Protein AF-A0A852ZP35-F1 (afdb_monomer_lite)

Organism: NCBI:txid446787

pLDDT: mean 78.54, std 17.65, range [29.44, 96.0]

Radius of gyration: 24.22 Å; chains: 1; bounding box: 65×39×75 Å

Sequence (204 aa):
MERGSLFTHTALSETAERVTEVETFLYGLINVLVADKAIDQGALGQAAAAVRAELDQRGEAMSPGVALRVDTDVPADTFVPVNCAERMHVCRAVCCRLNFALSAAEVESGTLKWDLGRPYQIRQDATGTCVHIDPENHGCSVYADRPGVCRGYSCANDQRIWSDFENMQLNTAWIEENLHGVGPRLAHAAMVRLPDPVVRPDAT

Foldseek 3Di:
DVVVVVVVVVVVVVVVVVVVVVVVVVVVVVVVCVVVVVDDPVVVVVVVVVVVVVCVVVVVPPDLLEDADDDDPDPLPQADDDPCVVLCVQQVPLVQLDKDFAHPVLVVVVPFDAAPLRHRIGDDAQASGRPQQDPPRRDGVCVVSDTPCVSRDDCQPPCLFAPPNVVSHGPVVSCVVPRGRPHRDNPDPPPPPDPDPPPDPDDD

Secondary structure (DSSP, 8-state):
-HHHHHHHHHHHHHHHHHHHHHHHHHHHHHHHHHHTTSS-HHHHHHHHHHHHHHHHHHT---------B------GGG-----HHHHHHHHTTGGGG---BPBHHHHHTSSS-B-SSSTTBBPB-TTS-BTTB-TTT--BTTSTT--HHHHH---TT-TTTEEETTTTEE-HHHHHHH--------S------PPPP--PPP--

Structure (mmCIF, N/CA/C/O backbone):
data_AF-A0A852ZP35-F1
#
_entry.id   AF-A0A852ZP35-F1
#
loop_
_atom_site.group_PDB
_atom_site.id
_atom_site.type_symbol
_atom_site.label_atom_id
_atom_site.label_alt_id
_atom_site.label_comp_id
_atom_site.label_asym_id
_atom_site.label_entity_id
_atom_site.label_seq_id
_atom_site.pdbx_PDB_ins_code
_atom_site.Cartn_x
_atom_site.Cartn_y
_atom_site.Cartn_z
_atom_site.occupancy
_atom_site.B_iso_or_equiv
_atom_site.auth_seq_id
_atom_site.auth_comp_id
_atom_site.auth_asym_id
_atom_site.auth_atom_id
_atom_site.pdbx_PDB_model_num
ATOM 1 N N . MET A 1 1 ? 13.292 -21.870 22.127 1.00 54.56 1 MET A N 1
ATOM 2 C CA . MET A 1 1 ? 12.208 -21.489 21.196 1.00 54.56 1 MET A CA 1
ATOM 3 C C . MET A 1 1 ? 10.851 -21.520 21.901 1.00 54.56 1 MET A C 1
ATOM 5 O O . MET A 1 1 ? 10.255 -20.463 22.035 1.00 54.56 1 MET A O 1
ATOM 9 N N . GLU A 1 2 ? 10.414 -22.655 22.463 1.00 51.78 2 GLU A N 1
ATOM 10 C CA . GLU A 1 2 ? 9.077 -22.807 23.087 1.00 51.78 2 GLU A CA 1
ATOM 11 C C . GLU A 1 2 ? 8.778 -21.836 24.248 1.00 51.78 2 GLU A C 1
ATOM 13 O O . GLU A 1 2 ? 7.729 -21.204 24.264 1.00 51.78 2 GLU A O 1
ATOM 18 N N . ARG A 1 3 ? 9.721 -21.624 25.180 1.00 44.34 3 ARG A N 1
ATOM 19 C CA . ARG A 1 3 ? 9.542 -20.664 26.294 1.00 44.34 3 ARG A CA 1
ATOM 20 C C . ARG A 1 3 ? 9.411 -19.204 25.844 1.00 44.34 3 ARG A C 1
ATOM 22 O O . ARG A 1 3 ? 8.729 -18.429 26.502 1.00 44.34 3 ARG A O 1
ATOM 29 N N . GLY A 1 4 ? 10.060 -18.836 24.738 1.00 40.88 4 GLY A N 1
ATOM 30 C CA . GLY A 1 4 ? 9.966 -17.488 24.170 1.00 40.88 4 GLY A CA 1
ATOM 31 C C . GLY A 1 4 ? 8.605 -17.250 23.520 1.00 40.88 4 GLY A C 1
ATOM 32 O O . GLY A 1 4 ? 7.984 -16.226 23.770 1.00 40.88 4 GLY A O 1
ATOM 33 N N . SER A 1 5 ? 8.107 -18.238 22.769 1.00 61.22 5 SER A N 1
ATOM 34 C CA . SER A 1 5 ? 6.750 -18.210 22.211 1.00 61.22 5 SER A CA 1
ATOM 35 C C . SER A 1 5 ? 5.690 -18.157 23.315 1.00 61.22 5 SER A C 1
ATOM 37 O O . SER A 1 5 ? 4.802 -17.314 23.235 1.00 61.22 5 SER A O 1
ATOM 39 N N . LEU A 1 6 ? 5.825 -18.956 24.383 1.00 59.25 6 LEU A N 1
ATOM 40 C CA . LEU A 1 6 ? 4.915 -18.902 25.534 1.00 59.25 6 LEU A CA 1
ATOM 41 C C . LEU A 1 6 ? 4.875 -17.502 26.163 1.00 59.25 6 LEU A C 1
ATOM 43 O O . LEU A 1 6 ? 3.795 -16.961 26.356 1.00 59.25 6 LEU A O 1
ATOM 47 N N . PHE A 1 7 ? 6.037 -16.891 26.417 1.00 67.81 7 PHE A N 1
ATOM 48 C CA . PHE A 1 7 ? 6.111 -15.532 26.959 1.00 67.81 7 PHE A CA 1
ATOM 49 C C . PHE A 1 7 ? 5.445 -14.497 26.040 1.00 67.81 7 PHE A C 1
ATOM 51 O O . PHE A 1 7 ? 4.649 -13.692 26.512 1.00 67.81 7 PHE A O 1
ATOM 58 N N . THR A 1 8 ? 5.726 -14.526 24.731 1.00 63.94 8 THR A N 1
ATOM 59 C CA . THR A 1 8 ? 5.104 -13.606 23.766 1.00 63.94 8 THR A CA 1
ATOM 60 C C . THR A 1 8 ? 3.590 -13.790 23.704 1.00 63.94 8 THR A C 1
ATOM 62 O O . THR A 1 8 ? 2.872 -12.796 23.693 1.00 63.94 8 THR A O 1
ATOM 65 N N . HIS A 1 9 ? 3.089 -15.029 23.710 1.00 67.81 9 HIS A N 1
ATOM 66 C CA . HIS A 1 9 ? 1.651 -15.290 23.741 1.00 67.81 9 HIS A CA 1
ATOM 67 C C . HIS A 1 9 ? 1.010 -14.785 25.030 1.00 67.81 9 HIS A C 1
ATOM 69 O O . HIS A 1 9 ? 0.011 -14.084 24.948 1.00 67.81 9 HIS A O 1
ATOM 75 N N . THR A 1 10 ? 1.597 -15.063 26.198 1.00 69.25 10 THR A N 1
ATOM 76 C CA . THR A 1 10 ? 1.090 -14.545 27.477 1.00 69.25 10 THR A CA 1
ATOM 77 C C . THR A 1 10 ? 1.066 -13.018 27.486 1.00 69.25 10 THR A C 1
ATOM 79 O O . THR A 1 10 ? 0.033 -12.435 27.790 1.00 69.25 10 THR A O 1
ATOM 82 N N . ALA A 1 11 ? 2.153 -12.362 27.074 1.00 69.31 11 ALA A N 1
ATOM 83 C CA . ALA A 1 11 ? 2.228 -10.903 27.043 1.00 69.31 11 ALA A CA 1
ATOM 84 C C . ALA A 1 11 ? 1.219 -10.277 26.059 1.00 69.31 11 ALA A C 1
ATOM 86 O O . ALA A 1 11 ? 0.618 -9.243 26.358 1.00 69.31 11 ALA A O 1
ATOM 87 N N . LEU A 1 12 ? 1.007 -10.899 24.892 1.00 78.75 12 LEU A N 1
ATOM 88 C CA . LEU A 1 12 ? -0.004 -10.457 23.927 1.00 78.75 12 LEU A CA 1
ATOM 89 C C . LEU A 1 12 ? -1.426 -10.672 24.458 1.00 78.75 12 LEU A C 1
ATOM 91 O O . LEU A 1 12 ? -2.253 -9.780 24.297 1.00 78.75 12 LEU A O 1
ATOM 95 N N . SER A 1 13 ? -1.698 -11.802 25.117 1.00 74.25 13 SER A N 1
ATOM 96 C CA . SER A 1 13 ? -2.991 -12.082 25.750 1.00 74.25 13 SER A CA 1
ATOM 97 C C . SER A 1 13 ? -3.305 -11.082 26.863 1.00 74.25 13 SER A C 1
ATOM 99 O O . SER A 1 13 ? -4.376 -10.488 26.849 1.00 74.25 13 SER A O 1
ATOM 101 N N . GLU A 1 14 ? -2.358 -10.810 27.765 1.00 79.69 14 GLU A N 1
ATOM 102 C CA . GLU A 1 14 ? -2.525 -9.800 28.821 1.00 79.69 14 GLU A CA 1
ATOM 103 C C . GLU A 1 14 ? -2.751 -8.398 28.236 1.00 79.69 14 GLU A C 1
ATOM 105 O O . GLU A 1 14 ? -3.563 -7.619 28.732 1.00 79.69 14 GLU A O 1
ATOM 110 N N . THR A 1 15 ? -2.050 -8.062 27.149 1.00 82.62 15 THR A N 1
ATOM 111 C CA . THR A 1 15 ? -2.259 -6.787 26.449 1.00 82.62 15 THR A CA 1
ATOM 112 C C . THR A 1 15 ? -3.658 -6.723 25.836 1.00 82.62 15 THR A C 1
ATOM 114 O O . THR A 1 15 ? -4.334 -5.707 25.981 1.00 82.62 15 THR A O 1
ATOM 117 N N . ALA A 1 16 ? -4.117 -7.799 25.194 1.00 80.38 16 ALA A N 1
ATOM 118 C CA . ALA A 1 16 ? -5.452 -7.882 24.607 1.00 80.38 16 ALA A CA 1
ATOM 119 C C . ALA A 1 16 ? -6.562 -7.772 25.667 1.00 80.38 16 ALA A C 1
ATOM 121 O O . ALA A 1 16 ? -7.547 -7.065 25.447 1.00 80.38 16 ALA A O 1
ATOM 122 N N . GLU A 1 17 ? -6.387 -8.400 26.833 1.00 82.62 17 GLU A N 1
ATOM 123 C CA . GLU A 1 17 ? -7.306 -8.273 27.971 1.00 82.62 17 GLU A CA 1
ATOM 124 C C . GLU A 1 17 ? -7.394 -6.823 28.458 1.00 82.62 17 GLU A C 1
ATOM 126 O O . GLU A 1 17 ? -8.492 -6.277 28.573 1.00 82.62 17 GLU A O 1
ATOM 131 N N . ARG A 1 18 ? -6.250 -6.155 28.654 1.00 85.81 18 ARG A N 1
ATOM 132 C CA . ARG A 1 18 ? -6.214 -4.747 29.090 1.00 85.81 18 ARG A CA 1
ATOM 133 C C . ARG A 1 18 ? -6.841 -3.803 28.064 1.00 85.81 18 ARG A C 1
ATOM 135 O O . ARG A 1 18 ? -7.533 -2.866 28.450 1.00 85.81 18 ARG A O 1
ATOM 142 N N . VAL A 1 19 ? -6.626 -4.039 26.768 1.00 86.62 19 VAL A N 1
ATOM 143 C CA . VAL A 1 19 ? -7.274 -3.259 25.698 1.00 86.62 19 VAL A CA 1
ATOM 144 C C . VAL A 1 19 ? -8.789 -3.460 25.730 1.00 86.62 19 VAL A C 1
ATOM 146 O O . VAL A 1 19 ? -9.524 -2.477 25.712 1.00 86.62 19 VAL A O 1
ATOM 149 N N . THR A 1 20 ? -9.254 -4.704 25.870 1.00 84.44 20 THR A N 1
ATOM 150 C CA . THR A 1 20 ? -10.690 -5.026 25.953 1.00 84.44 20 THR A CA 1
ATOM 151 C C . THR A 1 20 ? -11.348 -4.360 27.164 1.00 84.44 20 THR A C 1
ATOM 153 O O . THR A 1 20 ? -12.458 -3.832 27.067 1.00 84.44 20 THR A O 1
ATOM 156 N N . GLU A 1 21 ? -10.668 -4.351 28.312 1.00 91.50 21 GLU A N 1
ATOM 157 C CA . GLU A 1 21 ? -11.148 -3.684 29.522 1.00 91.50 21 GLU A CA 1
ATOM 158 C C . GLU A 1 21 ? -11.285 -2.169 29.303 1.00 91.50 21 GLU A C 1
ATOM 160 O O . GLU A 1 21 ? -12.336 -1.593 29.594 1.00 91.50 21 GLU A O 1
ATOM 165 N N . VAL A 1 22 ? -10.269 -1.528 28.714 1.00 92.50 22 VAL A N 1
ATOM 166 C CA . VAL A 1 22 ? -10.301 -0.095 28.380 1.00 92.50 22 VAL A CA 1
ATOM 167 C C . VAL A 1 22 ? -11.423 0.227 27.395 1.00 92.50 22 VAL A C 1
ATOM 169 O O . VAL A 1 22 ? -12.158 1.190 27.614 1.00 92.50 22 VAL A O 1
ATOM 172 N N . GLU A 1 23 ? -11.595 -0.572 26.341 1.00 91.00 23 GLU A N 1
ATOM 173 C CA . GLU A 1 23 ? -12.692 -0.406 25.383 1.00 91.00 23 GLU A CA 1
ATOM 174 C C . GLU A 1 23 ? -14.051 -0.526 26.074 1.00 91.00 23 GLU A C 1
ATOM 176 O O . GLU A 1 23 ? -14.921 0.323 25.879 1.00 91.00 23 GLU A O 1
ATOM 181 N N . THR A 1 24 ? -14.220 -1.524 26.944 1.00 91.12 24 THR A N 1
ATOM 182 C CA . THR A 1 24 ? -15.460 -1.735 27.704 1.00 91.12 24 THR A CA 1
ATOM 183 C C . THR A 1 24 ? -15.789 -0.528 28.581 1.00 91.12 24 THR A C 1
ATOM 185 O O . THR A 1 24 ? -16.917 -0.030 28.544 1.00 91.12 24 THR A O 1
ATOM 188 N N . PHE A 1 25 ? -14.814 -0.014 29.340 1.00 93.56 25 PHE A N 1
ATOM 189 C CA . PHE A 1 25 ? -15.009 1.179 30.165 1.00 93.56 25 PHE A CA 1
ATOM 190 C C . PHE A 1 25 ? -15.301 2.423 29.324 1.00 93.56 25 PHE A C 1
ATOM 192 O O . PHE A 1 25 ? -16.184 3.204 29.680 1.00 93.56 25 PHE A O 1
ATOM 199 N N . LEU A 1 26 ? -14.604 2.600 28.200 1.00 90.75 26 LEU A N 1
ATOM 200 C CA . LEU A 1 26 ? -14.808 3.731 27.301 1.00 90.75 26 LEU A CA 1
ATOM 201 C C . LEU A 1 26 ? -16.209 3.706 26.678 1.00 90.75 26 LEU A C 1
ATOM 203 O O . LEU A 1 26 ? -16.911 4.714 26.725 1.00 90.75 26 LEU A O 1
ATOM 207 N N . TYR A 1 27 ? -16.652 2.562 26.151 1.00 89.44 27 TYR A N 1
ATOM 208 C CA . TYR A 1 27 ? -18.005 2.411 25.613 1.00 89.44 27 TYR A CA 1
ATOM 209 C C . TYR A 1 27 ? -19.072 2.581 26.695 1.00 89.44 27 TYR A C 1
ATOM 211 O O . TYR A 1 27 ? -20.079 3.247 26.456 1.00 89.44 27 TYR A O 1
ATOM 219 N N . GLY A 1 28 ? -18.846 2.043 27.897 1.00 91.94 28 GLY A N 1
ATOM 220 C CA . GLY A 1 28 ? -19.720 2.262 29.048 1.00 91.94 28 GLY A CA 1
ATOM 221 C C . GLY A 1 28 ? -19.872 3.748 29.383 1.00 91.94 28 GLY A C 1
ATOM 222 O O . GLY A 1 28 ? -20.994 4.239 29.502 1.00 91.94 28 GLY A O 1
ATOM 223 N N . LEU A 1 29 ? -18.759 4.483 29.459 1.00 93.06 29 LEU A N 1
ATOM 224 C CA . LEU A 1 29 ? -18.752 5.925 29.709 1.00 93.06 29 LEU A CA 1
ATOM 225 C C . LEU A 1 29 ? -19.474 6.704 28.603 1.00 93.06 29 LEU A C 1
ATOM 227 O O . LEU A 1 29 ? -20.316 7.547 28.906 1.00 93.06 29 LEU A O 1
ATOM 231 N N . ILE A 1 30 ? -19.182 6.412 27.331 1.00 89.88 30 ILE A N 1
ATOM 232 C CA . ILE A 1 30 ? -19.851 7.047 26.185 1.00 89.88 30 ILE A CA 1
ATOM 233 C C . ILE A 1 30 ? -21.363 6.829 26.272 1.00 89.88 30 ILE A C 1
ATOM 235 O O . ILE A 1 30 ? -22.123 7.783 26.125 1.00 89.88 30 ILE A O 1
ATOM 239 N N . ASN A 1 31 ? -21.803 5.603 26.563 1.00 90.12 31 ASN A N 1
ATOM 240 C CA . ASN A 1 31 ? -23.223 5.279 26.675 1.00 90.12 31 ASN A CA 1
ATOM 241 C C . ASN A 1 31 ? -23.911 6.070 27.794 1.00 90.12 31 ASN A C 1
ATOM 243 O O . ASN A 1 31 ? -25.005 6.583 27.574 1.00 90.12 31 ASN A O 1
ATOM 247 N N . VAL A 1 32 ? -23.272 6.213 28.962 1.00 94.50 32 VAL A N 1
ATOM 248 C CA . VAL A 1 32 ? -23.800 7.032 30.069 1.00 94.50 32 VAL A CA 1
ATOM 249 C C . VAL A 1 32 ? -23.908 8.502 29.654 1.00 94.50 32 VAL A C 1
ATOM 251 O O . VAL A 1 32 ? -24.967 9.103 29.799 1.00 94.50 32 VAL A O 1
ATOM 254 N N . LEU A 1 33 ? -22.853 9.070 29.066 1.00 92.69 33 LEU A N 1
ATOM 255 C CA . LEU A 1 33 ? -22.832 10.480 28.661 1.00 92.69 33 LEU A CA 1
ATOM 256 C C . LEU A 1 33 ? -23.840 10.805 27.548 1.00 92.69 33 LEU A C 1
ATOM 258 O O . LEU A 1 33 ? -24.427 11.888 27.545 1.00 92.69 33 LEU A O 1
ATOM 262 N N . VAL A 1 34 ? -24.051 9.882 26.607 1.00 88.06 34 VAL A N 1
ATOM 263 C CA . VAL A 1 34 ? -25.068 10.024 25.554 1.00 88.06 34 VAL A CA 1
ATOM 264 C C . VAL A 1 34 ? -26.474 9.891 26.142 1.00 88.06 34 VAL A C 1
ATOM 266 O O . VAL A 1 34 ? -27.346 10.698 25.816 1.00 88.06 34 VAL A O 1
ATOM 269 N N . ALA A 1 35 ? -26.706 8.916 27.029 1.00 90.94 35 ALA A N 1
ATOM 270 C CA . ALA A 1 35 ? -28.001 8.727 27.687 1.00 90.94 35 ALA A CA 1
ATOM 271 C C . ALA A 1 35 ? -28.406 9.955 28.521 1.00 90.94 35 ALA A C 1
ATOM 273 O O . ALA A 1 35 ? -29.555 10.397 28.449 1.00 90.94 35 ALA A O 1
ATOM 274 N N . ASP A 1 36 ? -27.441 10.563 29.213 1.00 94.88 36 ASP A N 1
ATOM 275 C CA . ASP A 1 36 ? -27.618 11.797 29.984 1.00 94.88 36 ASP A CA 1
ATOM 276 C C . ASP A 1 36 ? -27.674 13.060 29.105 1.00 94.88 36 ASP A C 1
ATOM 278 O O . ASP A 1 36 ? -27.827 14.172 29.615 1.00 94.88 36 ASP A O 1
ATOM 282 N N . LYS A 1 37 ? -27.576 12.913 27.774 1.00 91.50 37 LYS A N 1
ATOM 283 C CA . LYS A 1 37 ? -27.538 14.007 26.785 1.00 91.50 37 LYS A CA 1
ATOM 284 C C . LYS A 1 37 ? -26.420 15.025 27.040 1.00 91.50 37 LYS A C 1
ATOM 286 O O . LYS A 1 37 ? -26.508 16.166 26.586 1.00 91.50 37 LYS A O 1
ATOM 291 N N . ALA A 1 38 ? -25.372 14.621 27.754 1.00 91.69 38 ALA A N 1
ATOM 292 C CA . ALA A 1 38 ? -24.197 15.445 28.006 1.00 91.69 38 ALA A CA 1
ATOM 293 C C . ALA A 1 38 ? -23.329 15.589 26.745 1.00 91.69 38 ALA A C 1
ATOM 295 O O . ALA A 1 38 ? -22.653 16.603 26.579 1.00 91.69 38 ALA A O 1
ATOM 296 N N . ILE A 1 39 ? -23.364 14.590 25.854 1.00 90.38 39 ILE A N 1
ATOM 297 C CA . ILE A 1 39 ? -22.673 14.601 24.559 1.00 90.38 39 ILE A CA 1
ATOM 298 C C . ILE A 1 39 ? -23.583 14.088 23.436 1.00 90.38 39 ILE A C 1
ATOM 300 O O . ILE A 1 39 ? -24.449 13.243 23.660 1.00 90.38 39 ILE A O 1
ATOM 304 N N . ASP A 1 40 ? -23.349 14.575 22.217 1.00 90.62 40 ASP A N 1
ATOM 305 C CA . ASP A 1 40 ? -23.962 14.046 20.996 1.00 90.62 40 ASP A CA 1
ATOM 306 C C . ASP A 1 40 ? -23.060 12.983 20.349 1.00 90.62 40 ASP A C 1
ATOM 308 O O . ASP A 1 40 ? -21.845 13.164 20.225 1.00 90.62 40 ASP A O 1
ATOM 312 N N . GLN A 1 41 ? -23.658 11.874 19.908 1.00 80.25 41 GLN A N 1
ATOM 313 C CA . GLN A 1 41 ? -22.925 10.746 19.326 1.00 80.25 41 GLN A CA 1
ATOM 314 C C . GLN A 1 41 ? -22.265 11.109 17.985 1.00 80.25 41 GLN A C 1
ATOM 316 O O . GLN A 1 41 ? -21.144 10.674 17.710 1.00 80.25 41 GLN A O 1
ATOM 321 N N . GLY A 1 42 ? -22.934 11.914 17.154 1.00 80.88 42 GLY A N 1
ATOM 322 C CA . GLY A 1 42 ? -22.395 12.370 15.874 1.00 80.88 42 GLY A CA 1
ATOM 323 C C . GLY A 1 42 ? -21.203 13.308 16.060 1.00 80.88 42 GLY A C 1
ATOM 324 O O . GLY A 1 42 ? -20.167 13.131 15.417 1.00 80.88 42 GLY A O 1
ATOM 325 N N . ALA A 1 43 ? -21.320 14.258 16.990 1.00 82.56 43 ALA A N 1
ATOM 326 C CA . ALA A 1 43 ? -20.246 15.175 17.360 1.00 82.56 43 ALA A CA 1
ATOM 327 C C . ALA A 1 43 ? -19.020 14.437 17.925 1.00 82.56 43 ALA A C 1
ATOM 329 O O . ALA A 1 43 ? -17.891 14.742 17.538 1.00 82.56 43 ALA A O 1
ATOM 330 N N . LEU A 1 44 ? -19.227 13.422 18.774 1.00 84.81 44 LEU A N 1
ATOM 331 C CA . LEU A 1 44 ? -18.147 12.571 19.283 1.00 84.81 44 LEU A CA 1
ATOM 332 C C . LEU A 1 44 ? -17.418 11.836 18.146 1.00 84.81 44 LEU A C 1
ATOM 334 O O . LEU A 1 44 ? -16.187 11.806 18.122 1.00 84.81 44 LEU A O 1
ATOM 338 N N . GLY A 1 45 ? -18.161 11.282 17.183 1.00 80.62 45 GLY A N 1
ATOM 339 C CA . GLY A 1 45 ? -17.580 10.614 16.016 1.00 80.62 45 GLY A CA 1
ATOM 340 C C . GLY A 1 45 ? -16.720 11.549 15.159 1.00 80.62 45 GLY A C 1
ATOM 341 O O . GLY A 1 45 ? -15.619 11.179 14.750 1.00 80.62 45 GLY A O 1
ATOM 342 N N . GLN A 1 46 ? -17.181 12.782 14.934 1.00 82.69 46 GLN A N 1
ATOM 343 C CA . GLN A 1 46 ? -16.420 13.796 14.194 1.00 82.69 46 GLN A CA 1
ATOM 344 C C . GLN A 1 46 ? -15.150 14.221 14.940 1.00 82.69 46 GLN A C 1
ATOM 346 O O . GLN A 1 46 ? -14.084 14.308 14.332 1.00 82.69 46 GLN A O 1
ATOM 351 N N . ALA A 1 47 ? -15.241 14.430 16.256 1.00 84.38 47 ALA A N 1
ATOM 352 C CA . ALA A 1 47 ? -14.088 14.761 17.089 1.00 84.38 47 ALA A CA 1
ATOM 353 C C . ALA A 1 47 ? -13.035 13.640 17.070 1.00 84.38 47 ALA A C 1
ATOM 355 O O . ALA A 1 47 ? -11.851 13.910 16.883 1.00 84.38 47 ALA A O 1
ATOM 356 N N . ALA A 1 48 ? -13.458 12.376 17.175 1.00 83.12 48 ALA A N 1
ATOM 357 C CA . ALA A 1 48 ? -12.556 11.229 17.089 1.00 83.12 48 ALA A CA 1
ATOM 358 C C . ALA A 1 48 ? -11.858 11.129 15.719 1.00 83.12 48 ALA A C 1
ATOM 360 O O . ALA A 1 48 ? -10.662 10.844 15.655 1.00 83.12 48 ALA A O 1
ATOM 361 N N . ALA A 1 49 ? -12.578 11.397 14.623 1.00 77.81 49 ALA A N 1
ATOM 362 C CA . ALA A 1 49 ? -11.999 11.420 13.279 1.00 77.81 49 ALA A CA 1
ATOM 363 C C . ALA A 1 49 ? -10.968 12.551 13.107 1.00 77.81 49 ALA A C 1
ATOM 365 O O . ALA A 1 49 ? -9.906 12.326 12.527 1.00 77.81 49 ALA A O 1
ATOM 366 N N . ALA A 1 50 ? -11.249 13.741 13.649 1.00 83.19 50 ALA A N 1
ATOM 367 C CA . ALA A 1 50 ? -10.327 14.874 13.614 1.00 83.19 50 ALA A CA 1
ATOM 368 C C . ALA A 1 50 ? -9.042 14.598 14.411 1.00 83.19 50 ALA A C 1
ATOM 370 O O . ALA A 1 50 ? -7.949 14.802 13.889 1.00 83.19 50 ALA A O 1
ATOM 371 N N . VAL A 1 51 ? -9.166 14.057 15.629 1.00 82.62 51 VAL A N 1
ATOM 372 C CA . VAL A 1 51 ? -8.012 13.661 16.455 1.00 82.62 51 VAL A CA 1
ATOM 373 C C . VAL A 1 51 ? -7.180 12.590 15.754 1.00 82.62 51 VAL A C 1
ATOM 375 O O . VAL A 1 51 ? -5.956 12.672 15.750 1.00 82.62 51 VAL A O 1
ATOM 378 N N . ARG A 1 52 ? -7.817 11.605 15.108 1.00 74.25 52 ARG A N 1
ATOM 379 C CA . ARG A 1 52 ? -7.094 10.593 14.325 1.00 74.25 52 ARG A CA 1
ATOM 380 C C . ARG A 1 52 ? -6.282 11.228 13.196 1.00 74.25 52 ARG A C 1
ATOM 382 O O . ARG A 1 52 ? -5.097 10.944 13.086 1.00 74.25 52 ARG A O 1
ATOM 389 N N . ALA A 1 53 ? -6.887 12.125 12.420 1.00 73.44 53 ALA A N 1
ATOM 390 C CA . ALA A 1 53 ? -6.188 12.827 11.347 1.00 73.44 53 ALA A CA 1
ATOM 391 C C . ALA A 1 53 ? -5.019 13.689 11.866 1.00 73.44 53 ALA A C 1
ATOM 393 O O . ALA A 1 53 ? -3.982 13.766 11.214 1.00 73.44 53 ALA A O 1
ATOM 394 N N . GLU A 1 54 ? -5.158 14.316 13.038 1.00 77.06 54 GLU A N 1
ATOM 395 C CA . GLU A 1 54 ? -4.088 15.084 13.690 1.00 77.06 54 GLU A CA 1
ATOM 396 C C . GLU A 1 54 ? -2.923 14.187 14.135 1.00 77.06 54 GLU A C 1
ATOM 398 O O . GLU A 1 54 ? -1.763 14.509 13.874 1.00 77.06 54 GLU A O 1
ATOM 403 N N . LEU A 1 55 ? -3.221 13.043 14.758 1.00 71.94 55 LEU A N 1
ATOM 404 C CA . LEU A 1 55 ? -2.214 12.054 15.154 1.00 71.94 55 LEU A CA 1
ATOM 405 C C . LEU A 1 55 ? -1.487 11.466 13.937 1.00 71.94 55 LEU A C 1
ATOM 407 O O . LEU A 1 55 ? -0.267 11.300 13.979 1.00 71.94 55 LEU A O 1
ATOM 411 N N . ASP A 1 56 ? -2.209 11.206 12.844 1.00 67.44 56 ASP A N 1
ATOM 412 C CA . ASP A 1 56 ? -1.629 10.757 11.576 1.00 67.44 56 ASP A CA 1
ATOM 413 C C . ASP A 1 56 ? -0.697 11.828 10.982 1.00 67.44 56 ASP A C 1
ATOM 415 O O . ASP A 1 56 ? 0.430 11.522 10.592 1.00 67.44 56 ASP A O 1
ATOM 419 N N . GLN A 1 57 ? -1.116 13.100 10.968 1.00 69.19 57 GLN A N 1
ATOM 420 C CA . GLN A 1 57 ? -0.297 14.221 10.479 1.00 69.19 57 GLN A CA 1
ATOM 421 C C . GLN A 1 57 ? 0.975 14.435 11.305 1.00 69.19 57 GLN A C 1
ATOM 423 O O . GLN A 1 57 ? 2.010 14.809 10.753 1.00 69.19 57 GLN A O 1
ATOM 428 N N . ARG A 1 58 ? 0.915 14.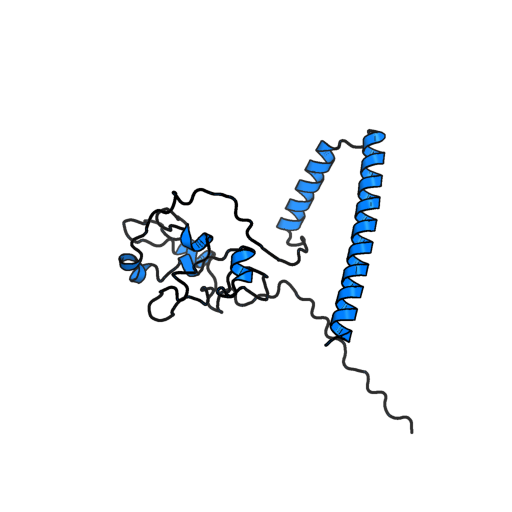196 12.619 1.00 71.50 58 ARG A N 1
ATOM 429 C CA . ARG A 1 58 ? 2.078 14.282 13.517 1.00 71.50 58 ARG A CA 1
ATOM 430 C C . ARG A 1 58 ? 2.966 13.038 13.485 1.00 71.50 58 ARG A C 1
ATOM 432 O O . ARG A 1 58 ? 4.046 13.058 14.066 1.00 71.50 58 ARG A O 1
ATOM 439 N N . GLY A 1 59 ? 2.535 11.964 12.818 1.00 60.12 59 GLY A N 1
ATOM 440 C CA . GLY A 1 59 ? 3.219 10.670 12.858 1.00 60.12 59 GLY A CA 1
ATOM 441 C C . GLY A 1 59 ? 3.185 10.010 14.243 1.00 60.12 59 GLY A C 1
ATOM 442 O O . GLY A 1 59 ? 3.984 9.119 14.518 1.00 60.12 59 GLY A O 1
ATOM 443 N N . GLU A 1 60 ? 2.278 10.452 15.115 1.00 64.19 60 GLU A N 1
ATOM 444 C CA . GLU A 1 60 ? 2.082 9.946 16.479 1.00 64.19 60 GLU A CA 1
ATOM 445 C C . GLU A 1 60 ? 1.072 8.794 16.528 1.00 64.19 60 GLU A C 1
ATOM 447 O O . GLU A 1 60 ? 0.923 8.130 17.555 1.00 64.19 60 GLU A O 1
ATOM 452 N N . ALA A 1 61 ? 0.398 8.514 15.410 1.00 59.22 61 ALA A N 1
ATOM 453 C CA . ALA A 1 61 ? -0.372 7.296 15.231 1.00 59.22 61 ALA A CA 1
ATOM 454 C C . ALA A 1 61 ? 0.567 6.076 15.257 1.00 59.22 61 ALA A C 1
ATOM 456 O O . ALA A 1 61 ? 1.072 5.608 14.234 1.00 59.22 61 ALA A O 1
ATOM 457 N N . MET A 1 62 ? 0.809 5.547 16.457 1.00 51.28 62 MET A N 1
ATOM 458 C CA . MET A 1 62 ? 1.521 4.291 16.663 1.00 51.28 62 MET A CA 1
ATOM 459 C C . MET A 1 62 ? 0.642 3.123 16.212 1.00 51.28 62 MET A C 1
ATOM 461 O O . MET A 1 62 ? -0.022 2.461 17.003 1.00 51.28 62 MET A O 1
ATOM 465 N N . SER A 1 63 ? 0.639 2.870 14.910 1.00 60.31 63 SER A N 1
ATOM 466 C CA . SER A 1 63 ? 0.217 1.596 14.344 1.00 60.31 63 SER A CA 1
ATOM 467 C C . SER A 1 63 ? 1.440 0.680 14.225 1.00 60.31 63 SER A C 1
ATOM 469 O O . SER A 1 63 ? 2.541 1.177 13.973 1.00 60.31 63 SER A O 1
ATOM 471 N N . PRO A 1 64 ? 1.284 -0.655 14.304 1.00 60.19 64 PRO A N 1
ATOM 472 C CA . PRO A 1 64 ? 2.329 -1.613 13.932 1.00 60.19 64 PRO A CA 1
ATOM 473 C C . PRO A 1 64 ? 2.888 -1.440 12.502 1.00 60.19 64 PRO A C 1
ATOM 475 O O . PRO A 1 64 ? 3.754 -2.206 12.090 1.00 60.19 64 PRO A O 1
ATOM 478 N N . GLY A 1 65 ? 2.373 -0.484 11.714 1.00 64.12 65 GLY A N 1
ATOM 479 C CA . GLY A 1 65 ? 2.816 -0.203 10.348 1.00 64.12 65 GLY A CA 1
ATOM 480 C C . GLY A 1 65 ? 2.425 -1.302 9.362 1.00 64.12 65 GLY A C 1
ATOM 481 O O . GLY A 1 65 ? 2.925 -1.333 8.240 1.00 64.12 65 GLY A O 1
ATOM 482 N N . VAL A 1 66 ? 1.548 -2.213 9.792 1.00 72.00 66 VAL A N 1
ATOM 483 C CA . VAL A 1 66 ? 1.043 -3.326 8.996 1.00 72.00 66 VAL A CA 1
ATOM 484 C C . VAL A 1 66 ? 0.070 -2.769 7.965 1.00 72.00 66 VAL A C 1
ATOM 486 O O . VAL A 1 66 ? -0.941 -2.165 8.323 1.00 72.00 66 VAL A O 1
ATOM 489 N N . ALA A 1 67 ? 0.368 -2.987 6.687 1.00 76.12 67 ALA A N 1
ATOM 490 C CA . ALA A 1 67 ? -0.475 -2.553 5.584 1.00 76.12 67 ALA A CA 1
ATOM 491 C C . ALA A 1 67 ? -0.862 -3.772 4.750 1.00 76.12 67 ALA A C 1
ATOM 493 O O . ALA A 1 67 ? -0.044 -4.284 3.993 1.00 76.12 67 ALA A O 1
ATOM 494 N N . LEU A 1 68 ? -2.104 -4.232 4.889 1.00 78.81 68 LEU A N 1
ATOM 495 C CA . LEU A 1 68 ? -2.651 -5.313 4.077 1.00 78.81 68 LEU A CA 1
ATOM 496 C C . LEU A 1 68 ? -3.688 -4.737 3.115 1.00 78.81 68 LEU A C 1
ATOM 498 O O . LEU A 1 68 ? -4.598 -4.016 3.527 1.00 78.81 68 LEU A O 1
ATOM 502 N N . ARG A 1 69 ? -3.543 -5.042 1.827 1.00 85.00 69 ARG A N 1
ATOM 503 C CA . ARG A 1 69 ? -4.518 -4.661 0.810 1.00 85.00 69 ARG A CA 1
ATOM 504 C C . ARG A 1 69 ? -5.759 -5.536 0.963 1.00 85.00 69 ARG A C 1
ATOM 506 O O . ARG A 1 69 ? -5.656 -6.760 1.019 1.00 85.00 69 ARG A O 1
ATOM 513 N N . VAL A 1 70 ? -6.919 -4.893 1.030 1.00 80.38 70 VAL A N 1
ATOM 514 C CA . VAL A 1 70 ? -8.214 -5.570 0.954 1.00 80.38 70 VAL A CA 1
ATOM 515 C C . VAL A 1 70 ? -8.700 -5.441 -0.477 1.00 80.38 70 VAL A C 1
ATOM 517 O O . VAL A 1 70 ? -8.943 -4.335 -0.961 1.00 80.38 70 VAL A O 1
ATOM 520 N N . ASP A 1 71 ? -8.792 -6.575 -1.152 1.00 74.25 71 ASP A N 1
ATOM 521 C CA . ASP A 1 71 ? -9.246 -6.636 -2.532 1.00 74.25 71 ASP A CA 1
ATOM 522 C C . ASP A 1 71 ? -10.767 -6.544 -2.509 1.00 74.25 71 ASP A C 1
ATOM 524 O O . ASP A 1 71 ? -11.445 -7.380 -1.916 1.00 74.25 71 ASP A O 1
ATOM 528 N N . THR A 1 72 ? -11.306 -5.491 -3.109 1.00 64.00 72 THR A N 1
ATOM 529 C CA . THR A 1 72 ? -12.721 -5.442 -3.464 1.00 64.00 72 THR A CA 1
ATOM 530 C C . THR A 1 72 ? -12.900 -6.117 -4.821 1.00 64.00 72 THR A C 1
ATOM 532 O O . THR A 1 72 ? -11.970 -6.115 -5.631 1.00 64.00 72 THR A O 1
ATOM 535 N N . ASP A 1 73 ? -14.082 -6.683 -5.083 1.00 57.06 73 ASP A N 1
ATOM 536 C CA . ASP A 1 73 ? -14.454 -7.248 -6.389 1.00 57.06 73 ASP A CA 1
ATOM 537 C C . ASP A 1 73 ? -14.558 -6.129 -7.446 1.00 57.06 73 ASP A C 1
ATOM 539 O O . ASP A 1 73 ? -15.639 -5.730 -7.880 1.00 57.06 73 ASP A O 1
ATOM 543 N N . VAL A 1 74 ? -13.422 -5.547 -7.826 1.00 51.62 74 VAL A N 1
ATOM 544 C CA . VAL A 1 74 ? -13.319 -4.602 -8.933 1.00 51.62 74 VAL A CA 1
ATOM 545 C C . VAL A 1 74 ? -13.269 -5.425 -10.221 1.00 51.62 74 VAL A C 1
ATOM 547 O O . VAL A 1 74 ? -12.417 -6.310 -10.333 1.00 51.62 74 VAL A O 1
ATOM 550 N N . PRO A 1 75 ? -14.149 -5.161 -11.205 1.00 50.91 75 PRO A N 1
ATOM 551 C CA . PRO A 1 75 ? -14.137 -5.882 -12.471 1.00 50.91 75 PRO A CA 1
ATOM 552 C C . PRO A 1 75 ? -12.759 -5.820 -13.138 1.00 50.91 75 PRO A C 1
ATOM 554 O O . PRO A 1 75 ? -12.169 -4.746 -13.263 1.00 50.91 75 PRO A O 1
ATOM 557 N N . ALA A 1 76 ? -12.275 -6.970 -13.614 1.00 53.44 76 ALA A N 1
ATOM 558 C CA . ALA A 1 76 ? -10.979 -7.133 -14.280 1.00 53.44 76 ALA A CA 1
ATOM 559 C C . ALA A 1 76 ? -10.849 -6.380 -15.629 1.00 53.44 76 ALA A C 1
ATOM 561 O O . ALA A 1 76 ? -9.782 -6.390 -16.241 1.00 53.44 76 ALA A O 1
ATOM 562 N N . ASP A 1 77 ? -11.915 -5.713 -16.079 1.00 51.69 77 ASP A N 1
ATOM 563 C CA . ASP A 1 77 ? -12.076 -5.157 -17.429 1.00 51.69 77 ASP A CA 1
ATOM 564 C C . ASP A 1 77 ? -11.437 -3.776 -17.656 1.00 51.69 77 ASP A C 1
ATOM 566 O O . ASP A 1 77 ? -11.549 -3.218 -18.745 1.00 51.69 77 ASP A O 1
ATOM 570 N N . THR A 1 78 ? -10.747 -3.192 -16.673 1.00 58.66 78 THR A N 1
ATOM 571 C CA . THR A 1 78 ? -10.119 -1.863 -16.826 1.00 58.66 78 THR A CA 1
ATOM 572 C C . THR A 1 78 ? -8.631 -1.894 -17.177 1.00 58.66 78 THR A C 1
ATOM 574 O O . THR A 1 78 ? -8.014 -0.833 -17.296 1.00 58.66 78 THR A O 1
ATOM 577 N N . PHE A 1 79 ? -8.031 -3.072 -17.385 1.00 69.62 79 PHE A N 1
ATOM 578 C CA . PHE A 1 79 ? -6.629 -3.139 -17.796 1.00 69.62 79 PHE A CA 1
ATOM 579 C C . PHE A 1 79 ? -6.447 -2.607 -19.223 1.00 69.62 79 PHE A C 1
ATOM 581 O O . PHE A 1 79 ? -6.893 -3.217 -20.194 1.00 69.62 79 PHE A O 1
ATOM 588 N N . VAL A 1 80 ? -5.731 -1.488 -19.347 1.00 76.44 80 VAL A N 1
ATOM 589 C CA . VAL A 1 80 ? -5.279 -0.943 -20.631 1.00 76.44 80 VAL A CA 1
ATOM 590 C C . VAL A 1 80 ? -3.831 -1.385 -20.863 1.00 76.44 80 VAL A C 1
ATOM 592 O O . VAL A 1 80 ? -2.940 -0.900 -20.151 1.00 76.44 80 VAL A O 1
ATOM 595 N N . PRO A 1 81 ? -3.567 -2.281 -21.835 1.00 79.38 81 PRO A N 1
ATOM 596 C CA . PRO A 1 81 ? -2.218 -2.737 -22.131 1.00 79.38 81 PRO A CA 1
ATOM 597 C C . PRO A 1 81 ? -1.308 -1.570 -22.512 1.00 79.38 81 PRO A C 1
ATOM 599 O O . PRO A 1 81 ? -1.641 -0.758 -23.371 1.00 79.38 81 PRO A O 1
ATOM 602 N N . VAL A 1 82 ? -0.131 -1.518 -21.893 1.00 86.06 82 VAL A N 1
ATOM 603 C CA . VAL A 1 82 ? 0.943 -0.592 -22.263 1.00 86.06 82 VAL A CA 1
ATOM 604 C C . VAL A 1 82 ? 1.962 -1.347 -23.109 1.00 86.06 82 VAL A C 1
ATOM 606 O O . VAL A 1 82 ? 2.351 -2.467 -22.773 1.00 86.06 82 VAL A O 1
ATOM 609 N N . ASN A 1 83 ? 2.455 -0.726 -24.177 1.00 88.81 83 ASN A N 1
ATOM 610 C CA . ASN A 1 83 ? 3.583 -1.210 -24.977 1.00 88.81 83 ASN A CA 1
ATOM 611 C C . ASN A 1 83 ? 4.920 -1.018 -24.235 1.00 88.81 83 ASN A C 1
ATOM 613 O O . ASN A 1 83 ? 5.817 -0.295 -24.674 1.00 88.81 83 ASN A O 1
ATOM 617 N N . C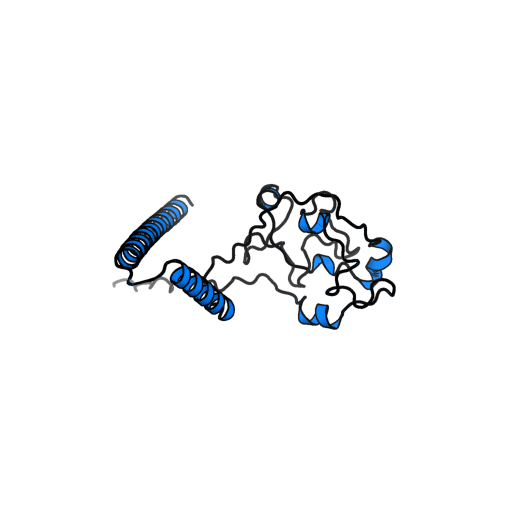YS A 1 84 ? 5.066 -1.691 -23.089 1.00 88.31 84 CYS A N 1
ATOM 618 C CA . CYS A 1 84 ? 6.244 -1.589 -22.226 1.00 88.31 84 CYS A CA 1
ATOM 619 C C . CYS A 1 84 ? 7.552 -1.882 -22.974 1.00 88.31 84 CYS A C 1
ATOM 621 O O . CYS A 1 84 ? 8.549 -1.219 -22.709 1.00 88.31 84 CYS A O 1
ATOM 623 N N . ALA A 1 85 ? 7.545 -2.826 -23.924 1.00 88.44 85 ALA A N 1
ATOM 624 C CA . ALA A 1 85 ? 8.726 -3.201 -24.704 1.00 88.44 85 ALA A CA 1
ATOM 625 C C . ALA A 1 85 ? 9.332 -2.014 -25.472 1.00 88.44 85 ALA A C 1
ATOM 627 O O . ALA A 1 85 ? 10.548 -1.850 -25.499 1.00 88.44 85 ALA A O 1
ATOM 628 N N . GLU A 1 86 ? 8.491 -1.143 -26.030 1.00 91.44 86 GLU A N 1
ATOM 629 C CA . GLU A 1 86 ? 8.943 0.040 -26.767 1.00 91.44 86 GLU A CA 1
ATOM 630 C C . GLU A 1 86 ? 9.432 1.146 -25.832 1.00 91.44 86 GLU A C 1
ATOM 632 O O . GLU A 1 86 ? 10.277 1.942 -26.216 1.00 91.44 86 GLU A O 1
ATOM 637 N N . ARG A 1 87 ? 8.943 1.190 -24.587 1.00 92.06 87 ARG A N 1
ATOM 638 C CA . ARG A 1 87 ? 9.208 2.281 -23.630 1.00 92.06 87 ARG A CA 1
ATOM 639 C C . ARG A 1 87 ? 10.297 1.962 -22.609 1.00 92.06 87 ARG A C 1
ATOM 641 O O . ARG A 1 87 ? 10.771 2.873 -21.934 1.00 92.06 87 ARG A O 1
ATOM 648 N N . MET A 1 88 ? 10.714 0.700 -22.495 1.00 90.50 88 MET A N 1
ATOM 649 C CA . MET A 1 88 ? 11.599 0.234 -21.420 1.00 90.50 88 MET A CA 1
ATOM 650 C C . MET A 1 88 ? 12.955 0.946 -21.396 1.00 90.50 88 MET A C 1
ATOM 652 O O . MET A 1 88 ? 13.479 1.238 -20.325 1.00 90.50 88 MET A O 1
ATOM 656 N N . HIS A 1 89 ? 13.497 1.288 -22.566 1.00 90.81 89 HIS A N 1
ATOM 657 C CA . HIS A 1 89 ? 14.772 1.999 -22.689 1.00 90.81 89 HIS A CA 1
ATOM 658 C C . HIS A 1 89 ? 14.740 3.415 -22.082 1.00 90.81 89 HIS A C 1
ATOM 660 O O . HIS A 1 89 ? 15.774 3.916 -21.633 1.00 90.81 89 HIS A O 1
ATOM 666 N N . VAL A 1 90 ? 13.553 4.031 -22.025 1.00 92.94 90 VAL A N 1
ATOM 667 C CA . VAL A 1 90 ? 13.316 5.326 -21.376 1.00 92.94 90 VAL A CA 1
ATOM 668 C C . VAL A 1 90 ? 12.896 5.127 -19.926 1.00 92.94 90 VAL A C 1
ATOM 670 O O . VAL A 1 90 ? 13.536 5.654 -19.020 1.00 92.94 90 VAL A O 1
ATOM 673 N N . CYS A 1 91 ? 11.829 4.357 -19.689 1.00 92.25 91 CYS A N 1
ATOM 674 C CA . CYS A 1 91 ? 11.210 4.282 -18.369 1.00 92.25 91 CYS A CA 1
ATOM 675 C C . CYS A 1 91 ? 11.990 3.414 -17.377 1.00 92.25 91 CYS A C 1
ATOM 677 O O . CYS A 1 91 ? 11.835 3.607 -16.178 1.00 92.25 91 CYS A O 1
ATOM 679 N N . ARG A 1 92 ? 12.798 2.449 -17.837 1.00 91.75 92 ARG A N 1
ATOM 680 C CA . ARG A 1 92 ? 13.585 1.538 -16.981 1.00 91.75 92 ARG A CA 1
ATOM 681 C C . ARG A 1 92 ? 12.765 0.970 -15.814 1.00 91.75 92 ARG A C 1
ATOM 683 O O . ARG A 1 92 ? 13.198 0.976 -14.666 1.00 91.75 92 ARG A O 1
ATOM 690 N N . ALA A 1 93 ? 11.531 0.565 -16.121 1.00 92.88 93 ALA A N 1
ATOM 691 C CA . ALA A 1 93 ? 10.547 0.051 -15.173 1.00 92.88 93 ALA A CA 1
ATOM 692 C C . ALA A 1 93 ? 10.276 0.954 -13.944 1.00 92.88 93 ALA A C 1
ATOM 694 O O . ALA A 1 93 ? 10.184 0.457 -12.823 1.00 92.88 93 ALA A O 1
ATOM 695 N N . VAL A 1 94 ? 10.059 2.269 -14.132 1.00 93.56 94 VAL A N 1
ATOM 696 C CA . VAL A 1 94 ? 9.652 3.190 -13.038 1.00 93.56 94 VAL A CA 1
ATOM 697 C C . VAL A 1 94 ? 8.503 2.634 -12.183 1.00 93.56 94 VAL A C 1
ATOM 699 O O . VAL A 1 94 ? 8.511 2.795 -10.966 1.00 93.56 94 VAL A O 1
ATOM 702 N N . CYS A 1 95 ? 7.535 1.933 -12.779 1.00 91.88 95 CYS A N 1
ATOM 703 C CA . CYS A 1 95 ? 6.420 1.335 -12.041 1.00 91.88 95 CYS A CA 1
ATOM 704 C C . CYS A 1 95 ? 6.860 0.314 -10.971 1.00 91.88 95 CYS A C 1
ATOM 706 O O . CYS A 1 95 ? 6.176 0.168 -9.962 1.00 91.88 95 CYS A O 1
ATOM 708 N N . CYS A 1 96 ? 8.018 -0.336 -11.130 1.00 93.06 96 CYS A N 1
ATOM 709 C CA . CYS A 1 96 ? 8.601 -1.242 -10.136 1.00 93.06 96 CYS A CA 1
ATOM 710 C C . CYS A 1 96 ? 9.224 -0.515 -8.932 1.00 93.06 96 CYS A C 1
ATOM 712 O O . CYS A 1 96 ? 9.581 -1.171 -7.955 1.00 93.06 96 CYS A O 1
ATOM 714 N N . ARG A 1 97 ? 9.348 0.816 -8.975 1.00 92.62 97 ARG A N 1
ATOM 715 C CA . ARG A 1 97 ? 9.772 1.656 -7.840 1.00 92.62 97 ARG A CA 1
ATOM 716 C C . ARG A 1 97 ? 8.591 2.155 -7.003 1.00 92.62 97 ARG A C 1
ATOM 718 O O . ARG A 1 97 ? 8.789 2.708 -5.924 1.00 92.62 97 ARG A O 1
ATOM 725 N N . LEU A 1 98 ? 7.356 1.952 -7.470 1.00 90.75 98 LEU A N 1
ATOM 726 C CA . LEU A 1 98 ? 6.160 2.257 -6.689 1.00 90.75 98 LEU A CA 1
ATOM 727 C C . LEU A 1 98 ? 6.022 1.263 -5.531 1.00 90.75 98 LEU A C 1
ATOM 729 O O . LEU A 1 98 ? 6.296 0.072 -5.681 1.00 90.75 98 LEU A O 1
ATOM 733 N N . ASN A 1 99 ? 5.572 1.764 -4.385 1.00 88.06 99 ASN A N 1
ATOM 734 C CA . ASN A 1 99 ? 5.333 0.960 -3.194 1.00 88.06 99 ASN A CA 1
ATOM 735 C C . ASN A 1 99 ? 3.822 0.795 -2.966 1.00 88.06 99 ASN A C 1
ATOM 737 O O . ASN A 1 99 ? 3.042 1.715 -3.220 1.00 88.06 99 ASN A O 1
ATOM 741 N N . PHE A 1 100 ? 3.409 -0.391 -2.532 1.00 88.38 100 PHE A N 1
ATOM 742 C CA . PHE A 1 100 ? 2.022 -0.761 -2.277 1.00 88.38 100 PHE A CA 1
ATOM 743 C C . PHE A 1 100 ? 1.954 -1.968 -1.332 1.00 88.38 100 PHE A C 1
ATOM 745 O O . PHE A 1 100 ? 2.905 -2.743 -1.203 1.00 88.38 100 PHE A O 1
ATOM 752 N N . ALA A 1 101 ? 0.805 -2.128 -0.679 1.00 87.62 101 ALA A N 1
ATOM 753 C CA . ALA A 1 101 ? 0.501 -3.280 0.161 1.00 87.62 101 ALA A CA 1
ATOM 754 C C . ALA A 1 101 ? 0.081 -4.498 -0.677 1.00 87.62 101 ALA A C 1
ATOM 756 O O . ALA A 1 101 ? -0.628 -4.364 -1.678 1.00 87.62 101 ALA A O 1
ATOM 757 N N . LEU A 1 102 ? 0.486 -5.686 -0.236 1.00 86.44 102 LEU A N 1
ATOM 758 C CA . LEU A 1 102 ? 0.005 -6.968 -0.744 1.00 86.44 102 LEU A CA 1
ATOM 759 C C . LEU A 1 102 ? -1.295 -7.373 -0.039 1.00 86.44 102 LEU A C 1
ATOM 761 O O . LEU A 1 102 ? -1.571 -6.948 1.082 1.00 86.44 102 LEU A O 1
ATOM 765 N N . SER A 1 103 ? -2.092 -8.202 -0.702 1.00 85.56 103 SER A N 1
ATOM 766 C CA . SER A 1 103 ? -3.259 -8.875 -0.125 1.00 85.56 103 SER A CA 1
ATOM 767 C C . SER A 1 103 ? -2.852 -10.109 0.685 1.00 85.56 103 SER A C 1
ATOM 769 O O . SER A 1 103 ? -1.736 -10.615 0.549 1.00 85.56 103 SER A O 1
ATOM 771 N N . ALA A 1 104 ? -3.774 -10.635 1.497 1.00 84.19 104 ALA A N 1
ATOM 772 C CA . ALA A 1 104 ? -3.543 -11.866 2.260 1.00 84.19 104 ALA A CA 1
ATOM 773 C C . ALA A 1 104 ? -3.136 -13.036 1.350 1.00 84.19 104 ALA A C 1
ATOM 775 O O . ALA A 1 104 ? -2.097 -13.651 1.569 1.00 84.19 104 ALA A O 1
ATOM 776 N N . ALA A 1 105 ? -3.897 -13.274 0.277 1.00 83.81 105 ALA A N 1
ATOM 777 C CA . ALA A 1 105 ? -3.641 -14.366 -0.660 1.00 83.81 105 ALA A CA 1
ATOM 778 C C . ALA A 1 105 ? -2.262 -14.251 -1.337 1.00 83.81 105 ALA A C 1
ATOM 780 O O . ALA A 1 105 ? -1.565 -15.245 -1.528 1.00 83.81 105 ALA A O 1
ATOM 781 N N . GLU A 1 106 ? -1.833 -13.032 -1.666 1.00 89.44 106 GLU A N 1
ATOM 782 C CA . GLU A 1 106 ? -0.509 -12.771 -2.241 1.00 89.44 106 GLU A CA 1
ATOM 783 C C . GLU A 1 106 ? 0.624 -13.055 -1.257 1.00 89.44 106 GLU A C 1
ATOM 785 O O . GLU A 1 106 ? 1.635 -13.647 -1.642 1.00 89.44 106 GLU A O 1
ATOM 790 N N . VAL A 1 107 ? 0.455 -12.659 0.006 1.00 87.44 107 VAL A N 1
ATOM 791 C CA . VAL A 1 107 ? 1.416 -12.944 1.079 1.00 87.44 107 VAL A CA 1
ATOM 792 C C . VAL A 1 107 ? 1.504 -14.449 1.330 1.00 87.44 107 VAL A C 1
ATOM 794 O O . VAL A 1 107 ? 2.604 -14.999 1.390 1.00 87.44 107 VAL A O 1
ATOM 797 N N . GLU A 1 108 ? 0.359 -15.122 1.427 1.00 89.50 108 GLU A N 1
ATOM 798 C CA . GLU A 1 108 ? 0.263 -16.560 1.690 1.00 89.50 108 GLU A CA 1
ATOM 799 C C . GLU A 1 108 ? 0.790 -17.414 0.534 1.00 89.50 108 GLU A C 1
ATOM 801 O O . GLU A 1 108 ? 1.342 -18.487 0.775 1.00 89.50 108 GLU A O 1
ATOM 806 N N . SER A 1 109 ? 0.712 -16.925 -0.710 1.00 90.12 109 SER A N 1
ATOM 807 C CA . SER A 1 109 ? 1.282 -17.617 -1.875 1.00 90.12 109 SER A CA 1
ATOM 808 C C . SER A 1 109 ? 2.790 -17.876 -1.751 1.00 90.12 109 SER A C 1
ATOM 810 O O . SER A 1 109 ? 3.321 -18.760 -2.419 1.00 90.12 109 SER A O 1
ATOM 812 N N . GLY A 1 110 ? 3.505 -17.074 -0.950 1.00 88.38 110 GLY A N 1
ATOM 813 C CA . GLY A 1 110 ? 4.954 -17.169 -0.745 1.00 88.38 110 GLY A CA 1
ATOM 814 C C . GLY A 1 110 ? 5.822 -16.747 -1.941 1.00 88.38 110 GLY A C 1
ATOM 815 O O . GLY A 1 110 ? 7.041 -16.598 -1.789 1.00 88.38 110 GLY A O 1
ATOM 816 N N . THR A 1 111 ? 5.218 -16.509 -3.108 1.00 92.19 111 THR A N 1
ATOM 817 C CA . THR A 1 111 ? 5.914 -16.119 -4.345 1.00 92.19 111 THR A CA 1
ATOM 818 C C . THR A 1 111 ? 6.466 -14.699 -4.244 1.00 92.19 111 THR A C 1
ATOM 820 O O . THR A 1 111 ? 7.593 -14.415 -4.657 1.00 92.19 111 THR A O 1
ATOM 823 N N . LEU A 1 112 ? 5.704 -13.795 -3.623 1.00 93.25 112 LEU A N 1
ATOM 824 C CA . LEU A 1 112 ? 6.075 -12.393 -3.476 1.00 93.25 112 LEU A CA 1
ATOM 825 C C . LEU A 1 112 ? 6.835 -12.149 -2.168 1.00 93.25 112 LEU A C 1
ATOM 827 O O . LEU A 1 112 ? 6.455 -12.609 -1.093 1.00 93.25 112 LEU A O 1
ATOM 831 N N . LYS A 1 113 ? 7.927 -11.381 -2.246 1.00 92.56 113 LYS A N 1
ATOM 832 C CA . LYS A 1 113 ? 8.666 -10.911 -1.074 1.00 92.56 113 LYS A CA 1
ATOM 833 C C . LYS A 1 113 ? 8.063 -9.604 -0.575 1.00 92.56 113 LYS A C 1
ATOM 835 O O . LYS A 1 113 ? 7.861 -8.678 -1.356 1.00 92.56 113 LYS A O 1
ATOM 840 N N . TRP A 1 114 ? 7.863 -9.517 0.732 1.00 89.12 114 TRP A N 1
ATOM 841 C CA . TRP A 1 114 ? 7.396 -8.313 1.414 1.00 89.12 114 TRP A CA 1
ATOM 842 C C . TRP A 1 114 ? 8.442 -7.766 2.396 1.00 89.12 114 TRP A C 1
ATOM 844 O O . TRP A 1 114 ? 9.400 -8.465 2.751 1.00 89.12 114 TRP A O 1
ATOM 854 N N . ASP A 1 115 ? 8.320 -6.497 2.772 1.00 84.31 115 ASP A N 1
ATOM 855 C CA . ASP A 1 115 ? 9.290 -5.763 3.591 1.00 84.31 115 ASP A CA 1
ATOM 856 C C . ASP A 1 115 ? 9.172 -6.100 5.092 1.00 84.31 115 ASP A C 1
ATOM 858 O O . ASP A 1 115 ? 8.110 -5.988 5.696 1.00 84.31 115 ASP A O 1
ATOM 862 N N . LEU A 1 116 ? 10.283 -6.497 5.720 1.00 78.44 116 LEU A N 1
ATOM 863 C CA . LEU A 1 116 ? 10.306 -6.873 7.140 1.00 78.44 116 LEU A CA 1
ATOM 864 C C . LEU A 1 116 ? 10.109 -5.682 8.094 1.00 78.44 116 LEU A C 1
ATOM 866 O O . LEU A 1 116 ? 9.572 -5.862 9.182 1.00 78.44 116 LEU A O 1
ATOM 870 N N . GLY A 1 117 ? 10.563 -4.488 7.709 1.00 73.19 117 GLY A N 1
ATOM 871 C CA . GLY A 1 117 ? 10.372 -3.246 8.460 1.00 73.19 117 GLY A CA 1
ATOM 872 C C . GLY A 1 117 ? 9.015 -2.588 8.201 1.00 73.19 117 GLY A C 1
ATOM 873 O O . GLY A 1 117 ? 8.594 -1.741 8.990 1.00 73.19 117 GLY A O 1
ATOM 874 N N . ARG A 1 118 ? 8.324 -2.989 7.125 1.00 75.50 118 ARG A N 1
ATOM 875 C CA . ARG A 1 118 ? 6.970 -2.549 6.757 1.00 75.50 118 ARG A CA 1
ATOM 876 C C . ARG A 1 118 ? 6.116 -3.749 6.335 1.00 75.50 118 ARG A C 1
ATOM 878 O O . ARG A 1 118 ? 5.987 -4.010 5.134 1.00 75.50 118 ARG A O 1
ATOM 885 N N . PRO A 1 119 ? 5.551 -4.491 7.304 1.00 80.94 119 PRO A N 1
ATOM 886 C CA . PRO A 1 119 ? 4.897 -5.762 7.033 1.00 80.94 119 PRO A CA 1
ATOM 887 C C . PRO A 1 119 ? 3.883 -5.685 5.887 1.00 80.94 119 PRO A C 1
ATOM 889 O O . PRO A 1 119 ? 3.028 -4.797 5.851 1.00 80.94 119 PRO A O 1
ATOM 892 N N . TYR A 1 120 ? 4.007 -6.648 4.970 1.00 84.75 120 TYR A N 1
ATOM 893 C CA . TYR A 1 120 ? 3.174 -6.853 3.777 1.00 84.75 120 TYR A CA 1
ATOM 894 C C . TYR A 1 120 ? 3.257 -5.783 2.678 1.00 84.75 120 TYR A C 1
ATOM 896 O O . TYR A 1 120 ? 2.599 -5.932 1.649 1.00 84.75 120 TYR A O 1
ATOM 904 N N . GLN A 1 121 ? 4.115 -4.765 2.802 1.00 87.88 121 GLN A N 1
ATOM 905 C CA . GLN A 1 121 ? 4.483 -3.942 1.644 1.00 87.88 121 GLN A CA 1
ATOM 906 C C . GLN A 1 121 ? 5.376 -4.724 0.681 1.00 87.88 121 GLN A C 1
ATOM 908 O O . GLN A 1 121 ? 6.212 -5.512 1.125 1.00 87.88 121 GLN A O 1
ATOM 913 N N . ILE A 1 122 ? 5.229 -4.502 -0.629 1.00 91.12 122 ILE A N 1
ATOM 914 C CA . ILE A 1 122 ? 6.118 -5.097 -1.636 1.00 91.12 122 ILE A CA 1
ATOM 915 C C . ILE A 1 122 ? 7.579 -4.762 -1.311 1.00 91.12 122 ILE A C 1
ATOM 917 O O . ILE A 1 122 ? 7.935 -3.608 -1.073 1.00 91.12 122 ILE A O 1
ATOM 921 N N . ARG A 1 123 ? 8.442 -5.782 -1.273 1.00 91.69 123 ARG A N 1
ATOM 922 C CA . ARG A 1 123 ? 9.841 -5.575 -0.899 1.00 91.69 123 ARG A CA 1
ATOM 923 C C . ARG A 1 123 ? 10.582 -4.825 -1.997 1.00 91.69 123 ARG A C 1
ATOM 925 O O . ARG A 1 123 ? 10.582 -5.249 -3.155 1.00 91.69 123 ARG A O 1
ATOM 932 N N . GLN A 1 124 ? 11.294 -3.784 -1.590 1.00 91.25 124 GLN A N 1
ATOM 933 C CA . GLN A 1 124 ? 12.237 -3.060 -2.428 1.00 91.25 124 GLN A CA 1
ATOM 934 C C . GLN A 1 124 ? 13.675 -3.298 -1.951 1.00 91.25 124 GLN A C 1
ATOM 936 O O . GLN A 1 124 ? 13.916 -3.666 -0.798 1.00 91.25 124 GLN A O 1
ATOM 941 N N . ASP A 1 125 ? 14.629 -3.153 -2.861 1.00 89.00 125 ASP A N 1
ATOM 942 C CA . ASP A 1 125 ? 16.053 -3.173 -2.556 1.00 89.00 125 ASP A CA 1
ATOM 943 C C . ASP A 1 125 ? 16.533 -1.816 -2.001 1.00 89.00 125 ASP A C 1
ATOM 945 O O . ASP A 1 125 ? 15.757 -0.883 -1.786 1.00 89.00 125 ASP A O 1
ATOM 949 N N . ALA A 1 126 ? 17.842 -1.677 -1.779 1.00 86.12 126 ALA A N 1
ATOM 950 C CA . ALA A 1 126 ? 18.427 -0.429 -1.286 1.00 86.12 126 ALA A CA 1
ATOM 951 C C . ALA A 1 126 ? 18.259 0.761 -2.254 1.00 86.12 126 ALA A C 1
ATOM 953 O O . ALA A 1 126 ? 18.362 1.910 -1.827 1.00 86.12 126 ALA A O 1
ATOM 954 N N . THR A 1 127 ? 17.996 0.502 -3.538 1.00 85.06 127 THR A N 1
ATOM 955 C CA . THR A 1 127 ? 17.752 1.529 -4.560 1.00 85.06 127 THR A CA 1
ATOM 956 C C . THR A 1 127 ? 16.290 1.974 -4.608 1.00 85.06 127 THR A C 1
ATOM 958 O O . THR A 1 127 ? 15.974 2.951 -5.285 1.00 85.06 127 THR A O 1
ATOM 961 N N . GLY A 1 128 ? 15.402 1.308 -3.859 1.00 88.12 128 GLY A N 1
ATOM 962 C CA . GLY A 1 128 ? 13.964 1.574 -3.884 1.00 88.12 128 GLY A CA 1
ATOM 963 C C . GLY A 1 128 ? 13.261 0.896 -5.058 1.00 88.12 128 GLY A C 1
ATOM 964 O O . GLY A 1 128 ? 12.186 1.335 -5.461 1.00 88.12 128 GLY A O 1
ATOM 965 N N . THR A 1 129 ? 13.851 -0.161 -5.621 1.00 91.88 129 THR A N 1
ATOM 966 C CA . THR A 1 129 ? 13.250 -0.928 -6.718 1.00 91.88 129 THR A CA 1
ATOM 967 C C . THR A 1 129 ? 12.766 -2.280 -6.213 1.00 91.88 129 THR A C 1
ATOM 969 O O . THR A 1 129 ? 13.417 -2.908 -5.382 1.00 91.88 129 THR A O 1
ATOM 972 N N . CYS A 1 130 ? 11.608 -2.742 -6.690 1.00 93.75 130 CYS A N 1
ATOM 973 C CA . CYS A 1 130 ? 11.068 -4.058 -6.358 1.00 93.75 130 CYS A CA 1
ATOM 974 C C . CYS A 1 130 ? 12.115 -5.159 -6.580 1.00 93.75 130 CYS A C 1
ATOM 976 O O . CYS A 1 130 ? 12.685 -5.258 -7.662 1.00 93.75 130 CYS A O 1
ATOM 978 N N . VAL A 1 131 ? 12.315 -6.032 -5.588 1.00 94.00 131 VAL A N 1
ATOM 979 C CA . VAL A 1 131 ? 13.343 -7.097 -5.626 1.00 94.00 131 VAL A CA 1
ATOM 980 C C . VAL A 1 131 ? 13.125 -8.154 -6.713 1.00 94.00 131 VAL A C 1
ATOM 982 O O . VAL A 1 131 ? 13.988 -8.998 -6.933 1.00 94.00 131 VAL A O 1
ATOM 985 N N . HIS A 1 132 ? 11.960 -8.142 -7.361 1.00 95.31 132 HIS A N 1
ATOM 986 C CA . HIS A 1 132 ? 11.626 -9.043 -8.465 1.00 95.31 132 HIS A CA 1
ATOM 987 C C . HIS A 1 132 ? 11.930 -8.447 -9.841 1.00 95.31 132 HIS A C 1
ATOM 989 O O . HIS A 1 132 ? 11.576 -9.052 -10.854 1.00 95.31 132 HIS A O 1
ATOM 995 N N . ILE A 1 133 ? 12.518 -7.250 -9.904 1.00 93.50 133 ILE A N 1
ATOM 996 C CA . ILE A 1 133 ? 13.038 -6.726 -11.161 1.00 93.50 133 ILE A CA 1
ATOM 997 C C . ILE A 1 133 ? 14.339 -7.445 -11.518 1.00 93.50 133 ILE A C 1
ATOM 999 O O . ILE A 1 133 ? 15.207 -7.661 -10.673 1.00 93.50 133 ILE A O 1
ATOM 1003 N N . ASP A 1 134 ? 14.484 -7.791 -12.786 1.00 91.38 134 ASP A N 1
ATOM 1004 C CA . ASP A 1 134 ? 15.760 -8.191 -13.352 1.00 91.38 134 ASP A CA 1
ATOM 1005 C C . ASP A 1 134 ? 16.610 -6.927 -13.605 1.00 91.38 134 ASP A C 1
ATOM 1007 O O . ASP A 1 134 ? 16.164 -6.016 -14.315 1.00 91.38 134 ASP A O 1
ATOM 1011 N N . PRO A 1 135 ? 17.816 -6.825 -13.020 1.00 86.00 135 PRO A N 1
ATOM 1012 C CA . PRO A 1 135 ? 18.648 -5.634 -13.145 1.00 86.00 135 PRO A CA 1
ATOM 1013 C C . PRO A 1 135 ? 19.194 -5.412 -14.563 1.00 86.00 135 PRO A C 1
ATOM 1015 O O . PRO A 1 135 ? 19.554 -4.281 -14.883 1.00 86.00 135 PRO A O 1
ATOM 1018 N N . GLU A 1 136 ? 19.265 -6.446 -15.408 1.00 86.56 136 GLU A N 1
ATOM 1019 C CA . GLU A 1 136 ? 19.835 -6.349 -16.755 1.00 86.56 136 GLU A CA 1
ATOM 1020 C C . GLU A 1 136 ? 18.793 -5.933 -17.794 1.00 86.56 136 GLU A C 1
ATOM 1022 O O . GLU A 1 136 ? 19.048 -5.055 -18.619 1.00 86.56 136 GLU A O 1
ATOM 1027 N N . ASN A 1 137 ? 17.614 -6.560 -17.766 1.00 86.12 137 ASN A N 1
ATOM 1028 C CA . ASN A 1 137 ? 16.580 -6.358 -18.789 1.00 86.12 137 ASN A CA 1
ATOM 1029 C C . ASN A 1 137 ? 15.351 -5.575 -18.293 1.00 86.12 137 ASN A C 1
ATOM 1031 O O . ASN A 1 137 ? 14.451 -5.290 -19.086 1.00 86.12 137 ASN A O 1
ATOM 1035 N N . HIS A 1 138 ? 15.305 -5.217 -17.004 1.00 89.00 138 HIS A N 1
ATOM 1036 C CA . HIS A 1 138 ? 14.185 -4.524 -16.354 1.00 89.00 138 HIS A CA 1
ATOM 1037 C C . HIS A 1 138 ? 12.838 -5.270 -16.432 1.00 89.00 138 HIS A C 1
ATOM 1039 O O . HIS A 1 138 ? 11.769 -4.686 -16.233 1.00 89.00 138 HIS A O 1
ATOM 1045 N N . GLY A 1 139 ? 12.876 -6.570 -16.718 1.00 89.88 139 GLY A N 1
ATOM 1046 C CA . GLY A 1 139 ? 11.740 -7.477 -16.714 1.00 89.88 139 GLY A CA 1
ATOM 1047 C C . GLY A 1 139 ? 11.356 -7.909 -15.301 1.00 89.88 139 GLY A C 1
ATOM 1048 O O . GLY A 1 139 ? 12.153 -7.863 -14.369 1.00 89.88 139 GLY A O 1
ATOM 1049 N N . CYS A 1 140 ? 10.106 -8.336 -15.127 1.00 91.94 140 CYS A N 1
ATOM 1050 C CA . CYS A 1 140 ? 9.623 -8.862 -13.851 1.00 91.94 140 CYS A CA 1
ATOM 1051 C C . CYS A 1 140 ? 9.826 -10.381 -13.807 1.00 91.94 140 CYS A C 1
ATOM 1053 O O . CYS A 1 140 ? 9.227 -11.098 -14.608 1.00 91.94 140 CYS A O 1
ATOM 1055 N N . SER A 1 141 ? 10.611 -10.880 -12.851 1.00 93.25 141 SER A N 1
ATOM 1056 C CA . SER A 1 141 ? 10.873 -12.319 -12.690 1.00 93.25 141 SER A CA 1
ATOM 1057 C C . SER A 1 141 ? 9.637 -13.119 -12.261 1.00 93.25 141 SER A C 1
ATOM 1059 O O . SER A 1 141 ? 9.553 -14.315 -12.521 1.00 93.25 141 SER A O 1
ATOM 1061 N N . VAL A 1 142 ? 8.643 -12.449 -11.670 1.00 94.00 142 VAL A N 1
ATOM 1062 C CA . VAL A 1 142 ? 7.352 -13.021 -11.247 1.00 94.00 142 VAL A CA 1
ATOM 1063 C C . VAL A 1 142 ? 6.199 -12.564 -12.147 1.00 94.00 142 VAL A C 1
ATOM 1065 O O . VAL A 1 142 ? 5.082 -12.379 -11.679 1.00 94.00 142 VAL A O 1
ATOM 1068 N N . TYR A 1 143 ? 6.443 -12.332 -13.446 1.00 90.81 143 TYR A N 1
ATOM 1069 C CA . TYR A 1 143 ? 5.456 -11.710 -14.346 1.00 90.81 143 TYR A CA 1
ATOM 1070 C C . TYR A 1 143 ? 4.080 -12.411 -14.360 1.00 90.81 143 TYR A C 1
ATOM 1072 O O . TYR A 1 143 ? 3.047 -11.732 -14.396 1.00 90.81 143 TYR A O 1
ATOM 1080 N N . ALA A 1 144 ? 4.067 -13.748 -14.332 1.00 90.25 144 ALA A N 1
ATOM 1081 C CA . ALA A 1 144 ? 2.846 -14.559 -14.313 1.00 90.25 144 ALA A CA 1
ATOM 1082 C C . ALA A 1 144 ? 2.099 -14.467 -12.969 1.00 90.25 144 ALA A C 1
ATOM 1084 O O . ALA A 1 144 ? 0.873 -14.379 -12.944 1.00 90.25 144 ALA A O 1
ATOM 1085 N N . ASP A 1 145 ? 2.851 -14.377 -11.874 1.00 92.56 145 ASP A N 1
ATOM 1086 C CA . ASP A 1 145 ? 2.351 -14.323 -10.497 1.00 92.56 145 ASP A CA 1
ATOM 1087 C C . ASP A 1 145 ? 2.334 -12.894 -9.941 1.00 92.56 145 ASP A C 1
ATOM 1089 O O . ASP A 1 145 ? 2.366 -12.670 -8.729 1.00 92.56 145 ASP A O 1
ATOM 1093 N N . ARG A 1 146 ? 2.295 -11.895 -10.833 1.00 92.06 146 ARG A N 1
ATOM 1094 C CA . ARG A 1 146 ? 2.254 -10.488 -10.433 1.00 92.06 146 ARG A CA 1
ATOM 1095 C C . ARG A 1 146 ? 1.070 -10.243 -9.503 1.00 92.06 146 ARG A C 1
ATOM 1097 O O . ARG A 1 146 ? -0.032 -10.740 -9.795 1.00 92.06 146 ARG A O 1
ATOM 1104 N N . PRO A 1 147 ? 1.271 -9.415 -8.461 1.00 91.94 147 PRO A N 1
ATOM 1105 C CA . PRO A 1 147 ? 0.185 -9.028 -7.584 1.00 91.94 147 PRO A CA 1
ATOM 1106 C C . PRO A 1 147 ? -0.909 -8.310 -8.378 1.00 91.94 147 PRO A C 1
ATOM 1108 O O . PRO A 1 147 ? -0.632 -7.686 -9.408 1.00 91.94 147 PRO A O 1
ATOM 1111 N N . GLY A 1 148 ? -2.144 -8.369 -7.890 1.00 89.19 148 GLY A N 1
ATOM 1112 C CA . GLY A 1 148 ? -3.328 -7.754 -8.478 1.00 89.19 148 GLY A CA 1
ATOM 1113 C C . GLY A 1 148 ? -3.103 -6.282 -8.815 1.00 89.19 148 GLY A C 1
ATOM 1114 O O . GLY A 1 148 ? -3.430 -5.863 -9.923 1.00 89.19 148 GLY A O 1
ATOM 1115 N N . VAL A 1 149 ? -2.417 -5.538 -7.934 1.00 89.31 149 VAL A N 1
ATOM 1116 C CA . VAL A 1 149 ? -2.002 -4.147 -8.194 1.00 89.31 149 VAL A CA 1
ATOM 1117 C C . VAL A 1 149 ? -1.196 -4.048 -9.488 1.00 89.31 149 VAL A C 1
ATOM 1119 O O . VAL A 1 149 ? -1.563 -3.294 -10.377 1.00 89.31 149 VAL A O 1
ATOM 1122 N N . CYS A 1 150 ? -0.133 -4.838 -9.650 1.00 90.00 150 CYS A N 1
ATOM 1123 C CA . CYS A 1 150 ? 0.698 -4.806 -10.857 1.00 90.00 150 CYS A CA 1
ATOM 1124 C C . CYS A 1 150 ? -0.002 -5.373 -12.098 1.00 90.00 150 CYS A C 1
ATOM 1126 O O . CYS A 1 150 ? 0.380 -5.031 -13.216 1.00 90.00 150 CYS A O 1
ATOM 1128 N N . ARG A 1 151 ? -0.972 -6.275 -11.919 1.00 87.88 151 ARG A N 1
ATOM 1129 C CA . ARG A 1 151 ? -1.719 -6.901 -13.014 1.00 87.88 151 ARG A CA 1
ATOM 1130 C C . ARG A 1 151 ? -2.746 -5.948 -13.619 1.00 87.88 151 ARG A C 1
ATOM 1132 O O . ARG A 1 151 ? -2.870 -5.913 -14.835 1.00 87.88 151 ARG A O 1
ATOM 1139 N N . GLY A 1 152 ? -3.442 -5.184 -12.778 1.00 84.81 152 GLY A N 1
ATOM 1140 C CA . GLY A 1 152 ? -4.428 -4.188 -13.205 1.00 84.81 152 GLY A CA 1
ATOM 1141 C C . GLY A 1 152 ? -3.836 -2.812 -13.524 1.00 84.81 152 GLY A C 1
ATOM 1142 O O . GLY A 1 152 ? -4.510 -1.979 -14.121 1.00 84.81 152 GLY A O 1
ATOM 1143 N N . TYR A 1 153 ? -2.587 -2.550 -13.140 1.00 87.94 153 TYR A N 1
ATOM 1144 C CA . TYR A 1 153 ? -1.975 -1.234 -13.299 1.00 87.94 153 TYR A CA 1
ATOM 1145 C C . TYR A 1 153 ? -1.543 -0.936 -14.743 1.00 87.94 153 TYR A C 1
ATOM 1147 O O . TYR A 1 153 ? -0.835 -1.719 -15.379 1.00 87.94 153 TYR A O 1
ATOM 1155 N N . SER A 1 154 ? -1.904 0.258 -15.217 1.00 90.62 154 SER A N 1
ATOM 1156 C CA . SER A 1 154 ? -1.462 0.838 -16.486 1.00 90.62 154 SER A CA 1
ATOM 1157 C C . SER A 1 154 ? -0.837 2.206 -16.230 1.00 90.62 154 SER A C 1
ATOM 1159 O O . SER A 1 154 ? -1.463 3.072 -15.621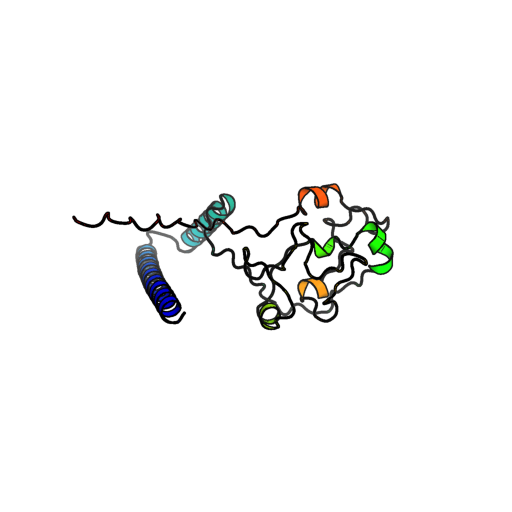 1.00 90.62 154 SER A O 1
ATOM 1161 N N . CYS A 1 155 ? 0.395 2.420 -16.700 1.00 91.44 155 CYS A N 1
ATOM 1162 C CA . CYS A 1 155 ? 1.067 3.710 -16.549 1.00 91.44 155 CYS A CA 1
ATOM 1163 C C . CYS A 1 155 ? 0.667 4.740 -17.614 1.00 91.44 155 CYS A C 1
ATOM 1165 O O . CYS A 1 155 ? 1.113 5.874 -17.512 1.00 91.44 155 CYS A O 1
ATOM 1167 N N . ALA A 1 156 ? -0.160 4.387 -18.608 1.00 91.12 156 ALA A N 1
ATOM 1168 C CA . ALA A 1 156 ? -0.458 5.255 -19.755 1.00 91.12 156 ALA A CA 1
ATOM 1169 C C . ALA A 1 156 ? -0.981 6.647 -19.366 1.00 91.12 156 ALA A C 1
ATOM 1171 O O . ALA A 1 156 ? -0.605 7.644 -19.971 1.00 91.12 156 ALA A O 1
ATOM 1172 N N . ASN A 1 157 ? -1.791 6.711 -18.308 1.00 89.06 157 ASN A N 1
ATOM 1173 C CA . ASN A 1 157 ? -2.371 7.954 -17.793 1.00 89.06 157 ASN A CA 1
ATOM 1174 C C . ASN A 1 157 ? -1.780 8.368 -16.436 1.00 89.06 157 ASN A C 1
ATOM 1176 O O . ASN A 1 157 ? -2.348 9.208 -15.739 1.00 89.06 157 ASN A O 1
ATOM 1180 N N . ASP A 1 158 ? -0.670 7.754 -16.019 1.00 91.31 158 ASP A N 1
ATOM 1181 C CA . ASP A 1 158 ? -0.079 8.026 -14.715 1.00 91.31 158 ASP A CA 1
ATOM 1182 C C . ASP A 1 158 ? 0.877 9.220 -14.785 1.00 91.31 158 ASP A C 1
ATOM 1184 O O . ASP A 1 158 ? 2.052 9.088 -15.140 1.00 91.31 158 ASP A O 1
ATOM 1188 N N . GLN A 1 159 ? 0.363 10.383 -14.386 1.00 92.75 159 GLN A N 1
ATOM 1189 C CA . GLN A 1 159 ? 1.104 11.647 -14.354 1.00 92.75 159 GLN A CA 1
ATOM 1190 C C . GLN A 1 159 ? 2.293 11.631 -13.387 1.00 92.75 159 GLN A C 1
ATOM 1192 O O . GLN A 1 159 ? 3.164 12.492 -13.472 1.00 92.75 159 GLN A O 1
ATOM 1197 N N . ARG A 1 160 ? 2.368 10.652 -12.477 1.00 91.94 160 ARG A N 1
ATOM 1198 C CA . ARG A 1 160 ? 3.545 10.446 -11.625 1.00 91.94 160 ARG A CA 1
ATOM 1199 C C . ARG A 1 160 ? 4.736 9.931 -12.431 1.00 91.94 160 ARG A C 1
ATOM 1201 O O . ARG A 1 160 ? 5.875 10.212 -12.085 1.00 91.94 160 ARG A O 1
ATOM 1208 N N . ILE A 1 161 ? 4.478 9.165 -13.494 1.00 92.69 161 ILE A N 1
ATOM 1209 C CA . ILE A 1 161 ? 5.515 8.553 -14.334 1.00 92.69 161 ILE A CA 1
ATOM 1210 C C . ILE A 1 161 ? 5.757 9.379 -15.593 1.00 92.69 161 ILE A C 1
ATOM 1212 O O . ILE A 1 161 ? 6.912 9.634 -15.925 1.00 92.69 161 ILE A O 1
ATOM 1216 N N . TRP A 1 162 ? 4.699 9.803 -16.285 1.00 94.88 162 TRP A N 1
ATOM 1217 C CA . TRP A 1 162 ? 4.798 10.481 -17.578 1.00 94.88 162 TRP A CA 1
ATOM 1218 C C . TRP A 1 162 ? 4.294 11.916 -17.482 1.00 94.88 162 TRP A C 1
ATOM 1220 O O . TRP A 1 162 ? 3.165 12.153 -17.061 1.00 94.88 162 TRP A O 1
ATOM 1230 N N . SER A 1 163 ? 5.118 12.872 -17.907 1.00 95.75 163 SER A N 1
ATOM 1231 C CA . SER A 1 163 ? 4.655 14.230 -18.209 1.00 95.75 163 SER A CA 1
ATOM 1232 C C . SER A 1 163 ? 3.990 14.277 -19.587 1.00 95.75 163 SER A C 1
ATOM 1234 O O . SER A 1 163 ? 3.031 15.020 -19.777 1.00 95.75 163 SER A O 1
ATOM 1236 N N . ASP A 1 164 ? 4.461 13.438 -20.516 1.00 94.94 164 ASP A N 1
ATOM 1237 C CA . ASP A 1 164 ? 3.867 13.209 -21.832 1.00 94.94 164 ASP A CA 1
ATOM 1238 C C . ASP A 1 164 ? 4.095 11.747 -22.260 1.00 94.94 164 ASP A C 1
ATOM 1240 O O . ASP A 1 164 ? 5.218 11.332 -22.560 1.00 94.94 164 ASP A O 1
ATOM 1244 N N . PHE A 1 165 ? 3.028 10.944 -22.254 1.00 93.06 165 PHE A N 1
ATOM 1245 C CA . PHE A 1 165 ? 3.093 9.510 -22.556 1.00 93.06 165 PHE A CA 1
ATOM 1246 C C . PHE A 1 165 ? 3.360 9.209 -24.039 1.00 93.06 165 PHE A C 1
ATOM 1248 O O . PHE A 1 165 ? 4.039 8.226 -24.356 1.00 93.06 165 PHE A O 1
ATOM 1255 N N . GLU A 1 166 ? 2.846 10.042 -24.946 1.00 92.69 166 GLU A N 1
ATOM 1256 C CA . GLU A 1 166 ? 2.990 9.846 -26.393 1.00 92.69 166 GLU A CA 1
ATOM 1257 C C . GLU A 1 166 ? 4.416 10.170 -26.840 1.00 92.69 166 GLU A C 1
ATOM 1259 O O . GLU A 1 166 ? 5.028 9.414 -27.594 1.00 92.69 166 GLU A O 1
ATOM 1264 N N . ASN A 1 167 ? 4.994 11.241 -26.288 1.00 94.56 167 ASN A N 1
ATOM 1265 C CA . ASN A 1 167 ? 6.366 11.657 -26.578 1.00 94.56 167 ASN A CA 1
ATOM 1266 C C . ASN A 1 167 ? 7.425 10.971 -25.692 1.00 94.56 167 ASN A C 1
ATOM 1268 O O . ASN A 1 167 ? 8.597 11.348 -25.738 1.00 94.56 167 ASN A O 1
ATOM 1272 N N . MET A 1 168 ? 7.034 9.972 -24.890 1.00 94.50 168 MET A N 1
ATOM 1273 C CA . MET A 1 168 ? 7.904 9.243 -23.955 1.00 94.50 168 MET A CA 1
ATOM 1274 C C . MET A 1 168 ? 8.682 10.163 -22.996 1.00 94.50 168 MET A C 1
ATOM 1276 O O . MET A 1 168 ? 9.839 9.902 -22.666 1.00 94.50 168 MET A O 1
ATOM 1280 N N . GLN A 1 169 ? 8.056 11.239 -22.520 1.00 96.00 169 GLN A N 1
ATOM 1281 C CA . GLN A 1 169 ? 8.665 12.155 -21.559 1.00 96.00 169 GLN A CA 1
ATOM 1282 C C . GLN A 1 169 ? 8.273 11.764 -20.136 1.00 96.00 169 GLN A C 1
ATOM 1284 O O . GLN A 1 169 ? 7.096 11.758 -19.764 1.00 96.00 169 GLN A O 1
ATOM 1289 N N . LEU A 1 170 ? 9.278 11.420 -19.331 1.00 95.88 170 LEU A N 1
ATOM 1290 C CA . LEU A 1 170 ? 9.081 11.104 -17.922 1.00 95.88 170 LEU A CA 1
ATOM 1291 C C . LEU A 1 170 ? 8.843 12.373 -17.105 1.00 95.88 170 LEU A C 1
ATOM 1293 O O . LEU A 1 170 ? 9.478 13.404 -17.327 1.00 95.88 170 LEU A O 1
ATOM 1297 N N . ASN A 1 171 ? 8.008 12.252 -16.078 1.00 95.88 171 ASN A N 1
ATOM 1298 C CA . ASN A 1 171 ? 7.902 13.247 -15.024 1.00 95.88 171 ASN A CA 1
ATOM 1299 C C . ASN A 1 171 ? 9.087 13.104 -14.052 1.00 95.88 171 ASN A C 1
ATOM 1301 O O . ASN A 1 171 ? 8.951 12.596 -12.938 1.00 95.88 171 ASN A O 1
ATOM 1305 N N . THR A 1 172 ? 10.280 13.507 -14.498 1.00 93.94 172 THR A N 1
ATOM 1306 C CA . THR A 1 172 ? 11.517 13.384 -13.710 1.00 93.94 172 THR A CA 1
ATOM 1307 C C . THR A 1 172 ? 11.430 14.135 -12.388 1.00 93.94 172 THR A C 1
ATOM 1309 O O . THR A 1 172 ? 11.861 13.592 -11.379 1.00 93.94 172 THR A O 1
ATOM 1312 N N . ALA A 1 173 ? 10.795 15.312 -12.368 1.00 93.62 173 ALA A N 1
ATOM 1313 C CA . ALA A 1 173 ? 10.595 16.098 -11.153 1.00 93.62 173 ALA A CA 1
ATOM 1314 C C . ALA A 1 173 ? 9.860 15.293 -10.070 1.00 93.62 173 ALA A C 1
ATOM 1316 O O . ALA A 1 173 ? 10.350 15.171 -8.950 1.00 93.62 173 ALA A O 1
ATOM 1317 N N . TRP A 1 174 ? 8.728 14.670 -10.417 1.00 93.00 174 TRP A N 1
ATOM 1318 C CA . TRP A 1 174 ? 7.985 13.849 -9.462 1.00 93.00 174 TRP A CA 1
ATOM 1319 C C . TRP A 1 174 ? 8.760 12.590 -9.064 1.00 93.00 174 TRP A C 1
ATOM 1321 O O . TRP A 1 174 ? 8.818 12.251 -7.882 1.00 93.00 174 TRP A O 1
ATOM 1331 N N . ILE A 1 175 ? 9.368 11.897 -10.034 1.00 91.62 175 ILE A N 1
ATOM 1332 C CA . ILE A 1 175 ? 10.122 10.657 -9.799 1.00 91.62 175 ILE A CA 1
ATOM 1333 C C . ILE A 1 175 ? 11.283 10.900 -8.835 1.00 91.62 175 ILE A C 1
ATOM 1335 O O . ILE A 1 175 ? 11.477 10.123 -7.903 1.00 91.62 175 ILE A O 1
ATOM 1339 N N . GLU A 1 176 ? 12.051 11.962 -9.054 1.00 89.25 176 GLU A N 1
ATOM 1340 C CA . GLU A 1 176 ? 13.186 12.322 -8.212 1.00 89.25 176 GLU A CA 1
ATOM 1341 C C . GLU A 1 176 ? 12.746 12.791 -6.832 1.00 89.25 176 GLU A C 1
ATOM 1343 O O . GLU A 1 176 ? 13.459 12.524 -5.882 1.00 89.25 176 GLU A O 1
ATOM 1348 N N . GLU A 1 177 ? 11.583 13.430 -6.691 1.00 88.12 177 GLU A N 1
ATOM 1349 C CA . GLU A 1 177 ? 11.063 13.891 -5.398 1.00 88.12 177 GLU A CA 1
ATOM 1350 C C . GLU A 1 177 ? 10.378 12.785 -4.577 1.00 88.12 177 GLU A C 1
ATOM 1352 O O . GLU A 1 177 ? 10.312 12.889 -3.351 1.00 88.12 177 GLU A O 1
ATOM 1357 N N . ASN A 1 178 ? 9.876 11.718 -5.208 1.00 86.06 178 ASN A N 1
ATOM 1358 C CA . ASN A 1 178 ? 9.006 10.743 -4.534 1.00 86.06 178 ASN A CA 1
ATOM 1359 C C . ASN A 1 178 ? 9.549 9.308 -4.531 1.00 86.06 178 ASN A C 1
ATOM 1361 O O . ASN A 1 178 ? 9.199 8.528 -3.643 1.00 86.06 178 ASN A O 1
ATOM 1365 N N . LEU A 1 179 ? 10.403 8.934 -5.489 1.00 85.62 179 LEU A N 1
ATOM 1366 C CA . LEU A 1 179 ? 10.897 7.562 -5.649 1.00 85.62 179 LEU A CA 1
ATOM 1367 C C . LEU A 1 179 ? 12.366 7.447 -5.233 1.00 85.62 179 LEU A C 1
ATOM 1369 O O . LEU A 1 179 ? 13.238 7.144 -6.043 1.00 85.62 179 LEU A O 1
ATOM 1373 N N . HIS A 1 180 ? 12.653 7.669 -3.955 1.00 67.62 180 HIS A N 1
ATOM 1374 C CA . HIS A 1 180 ? 14.002 7.504 -3.399 1.00 67.62 180 HIS A CA 1
ATOM 1375 C C . HIS A 1 180 ? 14.244 6.080 -2.916 1.00 67.62 180 HIS A C 1
ATOM 1377 O O . HIS A 1 180 ? 13.309 5.399 -2.502 1.00 67.62 180 HIS A O 1
ATOM 1383 N N . GLY A 1 181 ? 15.511 5.669 -2.860 1.00 59.06 181 GLY A N 1
ATOM 1384 C CA . GLY A 1 181 ? 15.916 4.437 -2.191 1.00 59.06 181 GLY A CA 1
ATOM 1385 C C . GLY A 1 181 ? 15.551 4.461 -0.710 1.00 59.06 181 GLY A C 1
ATOM 1386 O O . GLY A 1 181 ? 16.246 5.055 0.116 1.00 59.06 181 GLY A O 1
ATOM 1387 N N . VAL A 1 182 ? 14.440 3.818 -0.360 1.00 54.44 182 VAL A N 1
ATOM 1388 C CA . VAL A 1 182 ? 14.056 3.577 1.026 1.00 54.44 182 VAL A CA 1
ATOM 1389 C C . VAL A 1 182 ? 14.505 2.158 1.348 1.00 54.44 182 VAL A C 1
ATOM 1391 O O . VAL A 1 182 ? 13.725 1.220 1.251 1.00 54.44 182 VAL A O 1
ATOM 1394 N N . GLY A 1 183 ? 15.785 1.986 1.701 1.00 49.66 183 GLY A N 1
ATOM 1395 C CA . GLY A 1 183 ? 16.248 0.719 2.278 1.00 49.66 183 GLY A CA 1
ATOM 1396 C C . GLY A 1 183 ? 15.372 0.312 3.476 1.00 49.66 183 GLY A C 1
ATOM 1397 O O . GLY A 1 183 ? 14.640 1.160 3.994 1.00 49.66 183 GLY A O 1
ATOM 1398 N N . PRO A 1 184 ? 15.428 -0.948 3.944 1.00 46.50 184 PRO A N 1
ATOM 1399 C CA . PRO A 1 184 ? 14.541 -1.444 4.995 1.00 46.50 184 PRO A CA 1
ATOM 1400 C C . PRO A 1 184 ? 14.582 -0.517 6.216 1.00 46.50 184 PRO A C 1
ATOM 1402 O O . PRO A 1 184 ? 15.569 -0.458 6.951 1.00 46.50 184 PRO A O 1
ATOM 1405 N N . ARG A 1 185 ? 13.509 0.256 6.407 1.00 46.91 185 ARG A N 1
ATOM 1406 C CA . ARG A 1 185 ? 13.343 1.148 7.553 1.00 46.91 185 ARG A CA 1
ATOM 1407 C C . ARG A 1 185 ? 12.504 0.401 8.567 1.00 46.91 185 ARG A C 1
ATOM 1409 O O . ARG A 1 185 ? 11.305 0.239 8.369 1.00 46.91 185 ARG A O 1
ATOM 1416 N N . LEU A 1 186 ? 13.127 -0.015 9.665 1.00 42.16 186 LEU A N 1
ATOM 1417 C CA . LEU A 1 186 ? 12.372 -0.289 10.881 1.00 42.16 186 LEU A CA 1
ATOM 1418 C C . LEU A 1 186 ? 11.645 1.011 11.242 1.00 42.16 186 LEU A C 1
ATOM 1420 O O . LEU A 1 186 ? 12.298 2.014 11.544 1.00 42.16 186 LEU A O 1
ATOM 1424 N N . ALA A 1 187 ? 10.313 1.018 11.177 1.00 44.31 187 ALA A N 1
ATOM 1425 C CA . ALA A 1 187 ? 9.534 2.039 11.864 1.00 44.31 187 ALA A CA 1
ATOM 1426 C C . ALA A 1 187 ? 9.955 1.967 13.335 1.00 44.31 187 ALA A C 1
ATOM 1428 O O . ALA A 1 187 ? 9.776 0.916 13.939 1.00 44.31 187 ALA A O 1
ATOM 1429 N N . HIS A 1 188 ? 10.653 3.004 13.822 1.00 37.41 188 HIS A N 1
ATOM 1430 C CA . HIS A 1 188 ? 11.304 3.104 15.135 1.00 37.41 188 HIS A CA 1
ATOM 1431 C C . HIS A 1 188 ? 11.111 1.881 16.046 1.00 37.41 188 HIS A C 1
ATOM 1433 O O . HIS A 1 188 ? 10.283 1.870 16.954 1.00 37.41 188 HIS A O 1
ATOM 1439 N N . ALA A 1 189 ? 11.918 0.841 15.828 1.00 35.28 189 ALA A N 1
ATOM 1440 C CA . ALA A 1 189 ? 12.109 -0.160 16.856 1.00 35.28 189 ALA A CA 1
ATOM 1441 C C . ALA A 1 189 ? 12.973 0.524 17.911 1.00 35.28 189 ALA A C 1
ATOM 1443 O O . ALA A 1 189 ? 14.185 0.660 17.727 1.00 35.28 189 ALA A O 1
ATOM 1444 N N . ALA A 1 190 ? 12.363 0.991 19.000 1.00 31.67 190 ALA A N 1
ATOM 1445 C CA . ALA A 1 190 ? 13.096 1.228 20.230 1.00 31.67 190 ALA A CA 1
ATOM 1446 C C . ALA A 1 190 ? 13.635 -0.134 20.690 1.00 31.67 190 ALA A C 1
ATOM 1448 O O . ALA A 1 190 ? 13.050 -0.813 21.530 1.00 31.67 190 ALA A O 1
ATOM 1449 N N . MET A 1 191 ? 14.727 -0.586 20.070 1.00 29.44 191 MET A N 1
ATOM 1450 C CA . MET A 1 191 ? 15.509 -1.700 20.563 1.00 29.44 191 MET A CA 1
ATOM 145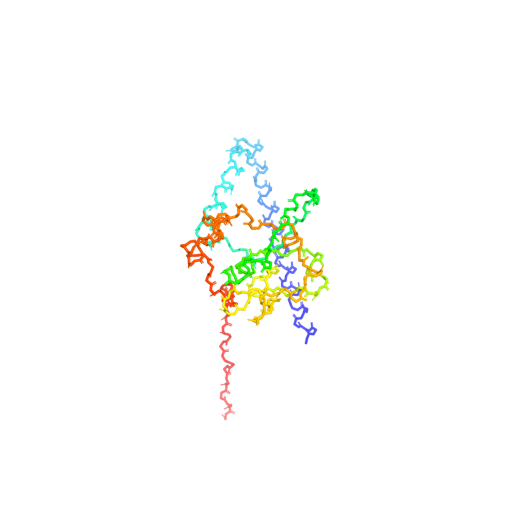1 C C . MET A 1 191 ? 16.130 -1.205 21.860 1.00 29.44 191 MET A C 1
ATOM 1453 O O . MET A 1 191 ? 17.188 -0.576 21.862 1.00 29.44 191 MET A O 1
ATOM 1457 N N . VAL A 1 192 ? 15.426 -1.435 22.967 1.00 29.91 192 VAL A N 1
ATOM 1458 C CA . VAL A 1 192 ? 15.996 -1.309 24.300 1.00 29.91 192 VAL A CA 1
ATOM 1459 C C . VAL A 1 192 ? 17.188 -2.260 24.321 1.00 29.91 192 VAL A C 1
ATOM 1461 O O . VAL A 1 192 ? 17.021 -3.479 24.363 1.00 29.91 192 VAL A O 1
ATOM 1464 N N . ARG A 1 193 ? 18.406 -1.712 24.227 1.00 30.69 193 ARG A N 1
ATOM 1465 C CA . ARG A 1 193 ? 19.606 -2.463 24.588 1.00 30.69 193 ARG A CA 1
ATOM 1466 C C . ARG A 1 193 ? 19.439 -2.817 26.057 1.00 30.69 193 ARG A C 1
ATOM 1468 O O . ARG A 1 193 ? 19.512 -1.935 26.910 1.00 30.69 193 ARG A O 1
ATOM 1475 N N . LEU A 1 194 ? 19.171 -4.088 26.337 1.00 30.69 194 LEU A N 1
ATOM 1476 C CA . LEU A 1 194 ? 19.316 -4.607 27.687 1.00 30.69 194 LEU A CA 1
ATOM 1477 C C . LEU A 1 194 ? 20.765 -4.317 28.115 1.00 30.69 194 LEU A C 1
ATOM 1479 O O . LEU A 1 194 ? 21.676 -4.623 27.341 1.00 30.69 194 LEU A O 1
ATOM 1483 N N . PRO A 1 195 ? 20.996 -3.672 29.269 1.00 38.88 195 PRO A N 1
ATOM 1484 C CA . PRO A 1 195 ? 22.349 -3.488 29.769 1.00 38.88 195 PRO A CA 1
ATOM 1485 C C . PRO A 1 195 ? 22.999 -4.858 29.979 1.00 38.88 195 PRO A C 1
ATOM 1487 O O . PRO A 1 195 ? 22.322 -5.810 30.383 1.00 38.88 195 PRO A O 1
ATOM 1490 N N . ASP A 1 196 ? 24.298 -4.947 29.682 1.00 38.34 196 ASP A N 1
ATOM 1491 C CA . ASP A 1 196 ? 25.074 -6.171 29.870 1.00 38.34 196 ASP A CA 1
ATOM 1492 C C . ASP A 1 196 ? 24.875 -6.717 31.293 1.00 38.34 196 ASP A C 1
ATOM 1494 O O . ASP A 1 196 ? 24.777 -5.936 32.250 1.00 38.34 196 ASP A O 1
ATOM 1498 N N . PRO A 1 197 ? 24.795 -8.050 31.463 1.00 38.09 197 PRO A N 1
ATOM 1499 C CA . PRO A 1 197 ? 24.647 -8.644 32.778 1.00 38.09 197 PRO A CA 1
ATOM 1500 C C . PRO A 1 197 ? 25.799 -8.174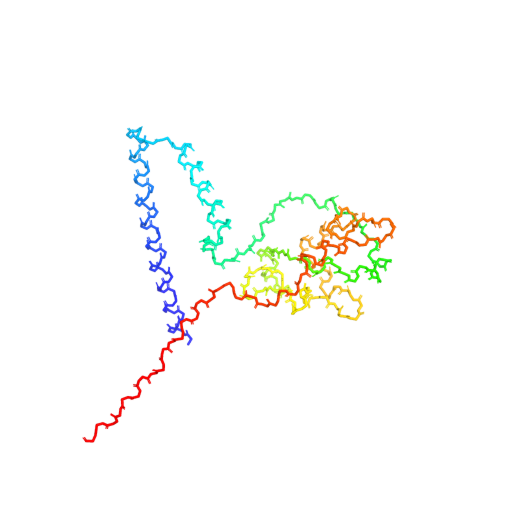 33.664 1.00 38.09 197 PRO A C 1
ATOM 1502 O O . PRO A 1 197 ? 26.970 -8.372 33.343 1.00 38.09 197 PRO A O 1
ATOM 1505 N N . VAL A 1 198 ? 25.452 -7.539 34.786 1.00 42.12 198 VAL A N 1
ATOM 1506 C CA . VAL A 1 198 ? 26.412 -7.144 35.818 1.00 42.12 198 VAL A CA 1
ATOM 1507 C C . VAL A 1 198 ? 27.099 -8.414 36.309 1.00 42.12 198 VAL A C 1
ATOM 1509 O O . VAL A 1 198 ? 26.530 -9.178 37.091 1.00 42.12 198 VAL A O 1
ATOM 1512 N N . VAL A 1 199 ? 28.318 -8.651 35.829 1.00 47.78 199 VAL A N 1
ATOM 1513 C CA . VAL A 1 199 ? 29.206 -9.672 36.377 1.00 47.78 199 VAL A CA 1
ATOM 1514 C C . VAL A 1 199 ? 29.520 -9.228 37.799 1.00 47.78 199 VAL A C 1
ATOM 1516 O O . VAL A 1 199 ? 30.219 -8.238 38.016 1.00 47.78 199 VAL A O 1
ATOM 1519 N N . ARG A 1 200 ? 28.930 -9.912 38.783 1.00 41.69 200 ARG A N 1
ATOM 1520 C CA . ARG A 1 200 ? 29.300 -9.715 40.185 1.00 41.69 200 ARG A CA 1
ATOM 1521 C C . ARG A 1 200 ? 30.738 -10.219 40.342 1.00 41.69 200 ARG A C 1
ATOM 1523 O O . ARG A 1 200 ? 30.986 -11.351 39.934 1.00 41.69 200 ARG A O 1
ATOM 1530 N N . PRO A 1 201 ? 31.672 -9.426 40.890 1.00 45.94 201 PRO A N 1
ATOM 1531 C CA . PRO A 1 201 ? 32.984 -9.952 41.226 1.00 45.94 201 PRO A CA 1
ATOM 1532 C C . PRO A 1 201 ? 32.817 -11.047 42.283 1.00 45.94 201 PRO A C 1
ATOM 1534 O O . PRO A 1 201 ? 32.031 -10.894 43.223 1.00 45.94 201 PRO A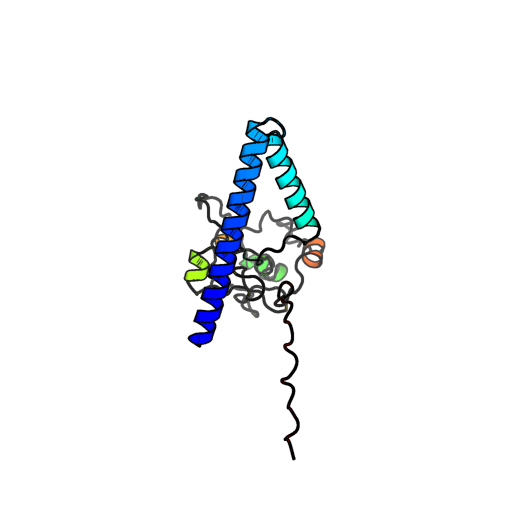 O 1
ATOM 1537 N N . ASP A 1 202 ? 33.522 -12.155 42.076 1.00 54.16 202 ASP A N 1
ATOM 1538 C CA . ASP A 1 202 ? 33.521 -13.306 42.969 1.00 54.16 202 ASP A CA 1
ATOM 1539 C C . ASP A 1 202 ? 33.860 -12.872 44.398 1.00 54.16 202 ASP A C 1
ATOM 1541 O O . ASP A 1 202 ? 34.820 -12.136 44.639 1.00 54.16 202 ASP A O 1
ATOM 1545 N N . ALA A 1 203 ? 33.035 -13.315 45.346 1.00 46.75 203 ALA A N 1
ATOM 1546 C CA . ALA A 1 203 ? 33.279 -13.122 46.765 1.00 46.75 203 ALA A CA 1
ATOM 1547 C C . ALA A 1 203 ? 34.505 -13.953 47.173 1.00 46.75 203 ALA A C 1
ATOM 1549 O O . ALA A 1 203 ? 34.425 -15.179 47.246 1.00 46.75 203 ALA A O 1
ATOM 1550 N N . THR A 1 204 ? 35.629 -13.277 47.404 1.00 55.50 204 THR A N 1
ATOM 1551 C CA . THR A 1 204 ? 36.760 -13.793 48.193 1.00 55.50 204 THR A CA 1
ATOM 1552 C C . THR A 1 204 ? 36.460 -13.719 49.677 1.00 55.50 204 THR A C 1
ATOM 1554 O O . THR A 1 204 ? 35.976 -12.642 50.101 1.00 55.50 204 THR A O 1
#

InterPro domains:
  IPR005358 Putative zinc- or iron-chelating domain containing protein [PF03692] (91-156)